Protein AF-A0A8D8PA66-F1 (afdb_monomer)

Sequence (279 aa):
FQPAARGHTLTSLGILGSIPAALLIVSLFGLLLYLLTRCCDRKPRPAHSITSLKVTLSIVTVLCCAAIGLGLYGNDDLHNGLLDVLQAGRKVDNVVSSVRNQTYILENTLTMKIQQQLTELEDIFDSKTNNQTALSQLQQALAVTKGNVTIAKNAANDIRRPLSGLVITDFLAKGDQWELIRWPGTVAILALLLVLCAVLLVGVARHSRCALILFSVCGLLAVTGSWLMSGIYLSTSVAVGDLCNDPADFLVHQAPNELPADILLYYTQCDVSRSNPFT

Structure (mmCIF, N/CA/C/O backbone):
data_AF-A0A8D8PA66-F1
#
_entry.id   AF-A0A8D8PA66-F1
#
loop_
_atom_site.group_PDB
_atom_site.id
_atom_site.type_symbol
_atom_site.label_atom_id
_atom_site.label_alt_id
_atom_site.label_comp_id
_atom_site.label_asym_id
_atom_site.label_entity_id
_atom_site.label_seq_id
_atom_site.pdbx_PDB_ins_code
_atom_site.Cartn_x
_atom_site.Cartn_y
_atom_site.Cartn_z
_atom_site.occupancy
_atom_site.B_iso_or_equiv
_atom_site.auth_seq_id
_atom_site.auth_comp_id
_atom_site.auth_asym_id
_atom_site.auth_atom_id
_atom_site.pdbx_PDB_model_num
ATOM 1 N N . PHE A 1 1 ? -9.309 21.801 15.841 1.00 36.09 1 PHE A N 1
ATOM 2 C CA . PHE A 1 1 ? -7.866 21.926 15.539 1.00 36.09 1 PHE A CA 1
ATOM 3 C C . PHE A 1 1 ? -7.490 20.638 14.812 1.00 36.09 1 PHE A C 1
ATOM 5 O O . PHE A 1 1 ? -7.722 19.599 15.390 1.00 36.09 1 PHE A O 1
ATOM 12 N N . GLN A 1 2 ? -7.171 20.577 13.513 1.00 38.38 2 GLN A N 1
ATOM 13 C CA . GLN A 1 2 ? -5.934 21.074 12.904 1.00 38.38 2 GLN A CA 1
ATOM 14 C C . GLN A 1 2 ? -6.032 21.059 11.351 1.00 38.38 2 GLN A C 1
ATOM 16 O O . GLN A 1 2 ? -5.726 20.052 10.721 1.00 38.38 2 GLN A O 1
ATOM 21 N N . PRO A 1 3 ? -6.414 22.166 10.688 1.00 41.03 3 PRO A N 1
ATOM 22 C CA . PRO A 1 3 ? -6.315 22.286 9.225 1.00 41.03 3 PRO A CA 1
ATOM 23 C C . PRO A 1 3 ? -4.861 22.359 8.708 1.00 41.03 3 PRO A C 1
ATOM 25 O O . PRO A 1 3 ? -4.631 22.246 7.508 1.00 41.03 3 PRO A O 1
ATOM 28 N N . ALA A 1 4 ? -3.869 22.509 9.597 1.00 39.06 4 ALA A N 1
ATOM 29 C CA . ALA A 1 4 ? -2.453 22.576 9.236 1.00 39.06 4 ALA A CA 1
ATOM 30 C C . ALA A 1 4 ? -1.861 21.213 8.818 1.00 39.06 4 ALA A C 1
ATOM 32 O O . ALA A 1 4 ? -1.070 21.165 7.881 1.00 39.06 4 ALA A O 1
ATOM 33 N N . ALA A 1 5 ? -2.276 20.098 9.437 1.00 44.78 5 ALA A N 1
ATOM 34 C CA . ALA A 1 5 ? -1.714 18.773 9.137 1.00 44.78 5 ALA A CA 1
ATOM 35 C C . ALA A 1 5 ? -2.087 18.282 7.725 1.00 44.78 5 ALA A C 1
ATOM 37 O O . ALA A 1 5 ? -1.217 17.804 7.000 1.00 44.78 5 ALA A O 1
ATOM 38 N N . ARG A 1 6 ? -3.339 18.515 7.288 1.00 48.09 6 ARG A N 1
ATOM 39 C CA . ARG A 1 6 ? -3.802 18.243 5.908 1.00 48.09 6 ARG A CA 1
ATOM 40 C C . ARG A 1 6 ? -3.034 19.021 4.848 1.00 48.09 6 ARG A C 1
ATOM 42 O O . ARG A 1 6 ? -2.822 18.515 3.750 1.00 48.09 6 ARG A O 1
ATOM 49 N N . GLY A 1 7 ? -2.631 20.250 5.169 1.00 50.12 7 GLY A N 1
ATOM 50 C CA . GLY A 1 7 ? -1.825 21.071 4.275 1.00 50.12 7 GLY A CA 1
ATOM 51 C C . GLY A 1 7 ? -0.469 20.426 4.002 1.00 50.12 7 GLY A C 1
ATOM 52 O O . GLY A 1 7 ? -0.072 20.311 2.849 1.00 50.12 7 GLY A O 1
ATOM 53 N N . HIS A 1 8 ? 0.221 19.941 5.035 1.00 53.78 8 HIS A N 1
ATOM 54 C CA . HIS A 1 8 ? 1.564 19.376 4.887 1.00 53.78 8 HIS A CA 1
ATOM 55 C C . HIS A 1 8 ? 1.590 18.022 4.160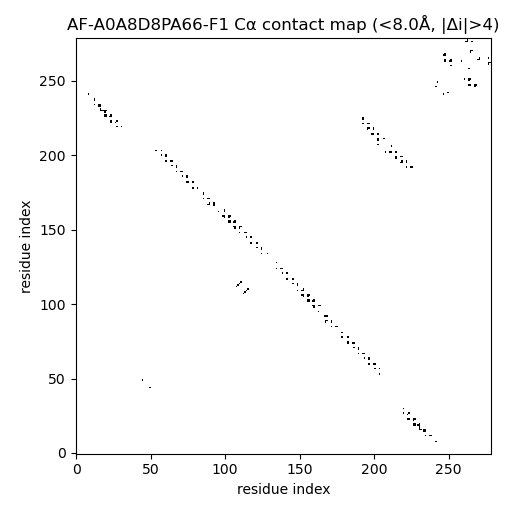 1.00 53.78 8 HIS A C 1
ATOM 57 O O . HIS A 1 8 ? 2.450 17.831 3.301 1.00 53.78 8 HIS A O 1
ATOM 63 N N . THR A 1 9 ? 0.639 17.121 4.428 1.00 55.84 9 THR A N 1
ATOM 64 C CA . THR A 1 9 ? 0.558 15.792 3.782 1.00 55.84 9 THR A CA 1
ATOM 65 C C . THR A 1 9 ? 0.232 15.895 2.296 1.00 55.84 9 THR A C 1
ATOM 67 O O . THR A 1 9 ? 0.977 15.378 1.468 1.00 55.84 9 THR A O 1
ATOM 70 N N . LEU A 1 10 ? -0.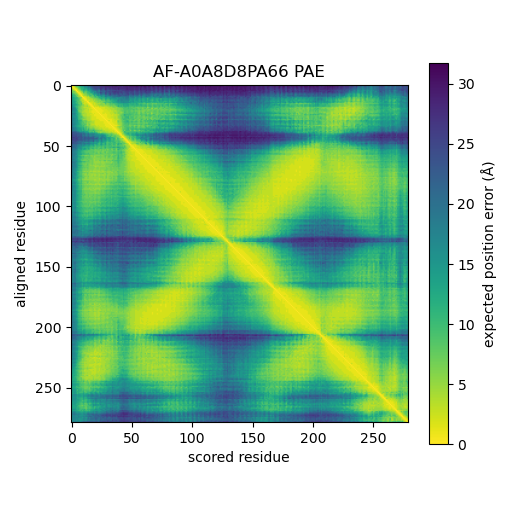816 16.640 1.922 1.00 61.44 10 LEU A N 1
ATOM 71 C CA . LEU A 1 10 ? -1.164 16.852 0.508 1.00 61.44 10 LEU A CA 1
ATOM 72 C C . LEU A 1 10 ? -0.047 17.567 -0.262 1.00 61.44 10 LEU A C 1
ATOM 74 O O . LEU A 1 10 ? 0.210 17.248 -1.423 1.00 61.44 10 LEU A O 1
ATOM 78 N N . THR A 1 11 ? 0.641 18.507 0.390 1.00 64.25 11 THR A N 1
ATOM 79 C CA . THR A 1 11 ? 1.762 19.226 -0.225 1.00 64.25 11 THR A CA 1
ATOM 80 C C . THR A 1 11 ? 2.972 18.307 -0.415 1.00 64.25 11 THR A C 1
ATOM 82 O O . THR A 1 11 ? 3.560 18.312 -1.493 1.00 64.25 11 THR A O 1
ATOM 85 N N . SER A 1 12 ? 3.309 17.461 0.567 1.00 69.44 12 SER A N 1
ATOM 86 C CA . SER A 1 12 ? 4.392 16.468 0.453 1.00 69.44 12 SER A CA 1
ATOM 87 C C . SER A 1 12 ? 4.101 15.424 -0.631 1.00 69.44 12 SER A C 1
ATOM 89 O O . SER A 1 12 ? 4.941 15.177 -1.500 1.00 69.44 12 SER A O 1
ATOM 91 N N . LEU A 1 13 ? 2.878 14.883 -0.653 1.00 73.00 13 LEU A N 1
ATOM 92 C CA . LEU A 1 13 ? 2.428 13.898 -1.638 1.00 73.00 13 LEU A CA 1
ATOM 93 C C . LEU A 1 13 ? 2.438 14.471 -3.063 1.00 73.00 13 LEU A C 1
ATOM 95 O O . LEU A 1 13 ? 2.889 13.808 -4.000 1.00 73.00 13 LEU A O 1
ATOM 99 N N . GLY A 1 14 ? 1.988 15.721 -3.220 1.00 73.06 14 GLY A N 1
ATOM 100 C CA . GLY A 1 14 ? 2.019 16.445 -4.489 1.00 73.06 14 GLY A CA 1
ATOM 101 C C . GLY A 1 14 ? 3.442 16.725 -4.973 1.00 73.06 14 GLY A C 1
ATOM 102 O O . GLY A 1 14 ? 3.744 16.498 -6.144 1.00 73.06 14 GLY A O 1
ATOM 103 N N . ILE A 1 15 ? 4.343 17.151 -4.080 1.00 77.75 15 ILE A N 1
ATOM 104 C CA . ILE A 1 15 ? 5.748 17.414 -4.426 1.00 77.75 15 ILE A CA 1
ATOM 105 C C . ILE A 1 15 ? 6.454 16.111 -4.814 1.00 77.75 15 ILE A C 1
ATOM 107 O O . ILE A 1 15 ? 7.013 16.032 -5.908 1.00 77.75 15 ILE A O 1
ATOM 111 N N . LEU A 1 16 ? 6.392 15.071 -3.980 1.00 79.19 16 LEU A N 1
ATOM 112 C CA . LEU A 1 16 ? 7.088 13.805 -4.233 1.00 79.19 16 LEU A CA 1
ATOM 113 C C . LEU A 1 16 ? 6.513 13.062 -5.445 1.00 79.19 16 LEU A C 1
ATOM 115 O O . LEU A 1 16 ? 7.280 12.565 -6.267 1.00 79.19 16 LEU A O 1
ATOM 119 N N . GLY A 1 17 ? 5.189 13.065 -5.623 1.00 75.81 17 GLY A N 1
ATOM 120 C CA . GLY A 1 17 ? 4.539 12.499 -6.810 1.00 75.81 17 GLY A CA 1
ATOM 121 C C . GLY A 1 17 ? 4.849 13.264 -8.104 1.00 75.81 17 GLY A C 1
ATOM 122 O O . GLY A 1 17 ? 4.902 12.666 -9.181 1.00 75.81 17 GLY A O 1
ATOM 123 N N . SER A 1 18 ? 5.117 14.573 -8.023 1.00 82.25 18 SER A N 1
ATOM 124 C CA . SER A 1 18 ? 5.456 15.385 -9.201 1.00 82.25 18 SER A CA 1
ATOM 125 C C . SER A 1 18 ? 6.867 15.133 -9.741 1.00 82.25 18 SER A C 1
ATOM 127 O O . SER A 1 18 ? 7.100 15.345 -10.930 1.00 82.25 18 SER A O 1
ATOM 129 N N . ILE A 1 19 ? 7.800 14.637 -8.917 1.00 86.31 19 ILE A N 1
ATOM 130 C CA . ILE A 1 19 ? 9.199 14.416 -9.320 1.00 86.31 19 ILE A CA 1
ATOM 131 C C . ILE A 1 19 ? 9.303 13.351 -10.432 1.00 86.31 19 ILE A C 1
ATOM 133 O O . ILE A 1 19 ? 9.860 13.665 -11.489 1.00 86.31 19 ILE A O 1
ATOM 137 N N . PRO A 1 20 ? 8.737 12.134 -10.288 1.00 85.12 20 PRO A N 1
ATOM 138 C CA . PRO A 1 20 ? 8.714 11.144 -11.367 1.00 85.12 20 PRO A CA 1
ATOM 139 C C . PRO A 1 20 ? 8.000 11.647 -12.624 1.00 85.12 20 PRO A C 1
ATOM 141 O O . PRO A 1 20 ? 8.454 11.379 -13.735 1.00 85.12 20 PRO A O 1
ATOM 144 N N . ALA A 1 21 ? 6.920 12.419 -12.468 1.00 83.44 21 ALA A N 1
ATOM 145 C CA . ALA A 1 21 ? 6.180 12.988 -13.593 1.00 83.44 21 ALA A CA 1
ATOM 146 C C . ALA A 1 21 ? 7.004 14.040 -14.359 1.00 83.44 21 ALA A C 1
ATOM 148 O O . ALA A 1 21 ? 7.047 14.020 -15.589 1.00 83.44 21 ALA A O 1
ATOM 149 N N . ALA A 1 22 ? 7.710 14.926 -13.654 1.00 86.38 22 ALA A N 1
ATOM 150 C CA . ALA A 1 22 ? 8.599 15.910 -14.265 1.00 86.38 22 ALA A CA 1
ATOM 151 C C . ALA A 1 22 ? 9.765 15.231 -14.998 1.00 86.38 22 ALA A C 1
ATOM 153 O O . ALA A 1 22 ? 10.084 15.594 -16.131 1.00 86.38 22 ALA A O 1
ATOM 154 N N . LEU A 1 23 ? 10.363 14.200 -14.393 1.00 84.25 23 LEU A N 1
ATOM 155 C CA . LEU A 1 23 ? 11.445 13.425 -15.007 1.00 84.25 23 LEU A CA 1
ATOM 156 C C . LEU A 1 23 ? 10.963 12.639 -16.235 1.00 84.25 23 LEU A C 1
ATOM 158 O O . LEU A 1 23 ? 11.666 12.600 -17.249 1.00 84.25 23 LEU A O 1
ATOM 162 N N . LEU A 1 24 ? 9.736 12.110 -16.200 1.00 85.81 24 LEU A N 1
ATOM 163 C CA . LEU A 1 24 ? 9.070 11.532 -17.367 1.00 85.81 24 LEU A CA 1
ATOM 164 C C . LEU A 1 24 ? 8.955 12.569 -18.490 1.00 85.81 24 LEU A C 1
ATOM 166 O O . LEU A 1 24 ? 9.410 12.301 -19.602 1.00 85.81 24 LEU A O 1
ATOM 170 N N . ILE A 1 25 ? 8.427 13.765 -18.212 1.00 85.88 25 ILE A N 1
ATOM 171 C CA . ILE A 1 25 ? 8.262 14.835 -19.214 1.00 85.88 25 ILE A CA 1
ATOM 172 C C . ILE A 1 25 ? 9.611 15.242 -19.818 1.00 85.88 25 ILE A C 1
ATOM 174 O O . ILE A 1 25 ? 9.733 15.336 -21.040 1.00 85.88 25 ILE A O 1
ATOM 178 N N . VAL A 1 26 ? 10.640 15.432 -18.988 1.00 84.56 26 VAL A N 1
ATOM 179 C CA . VAL A 1 26 ? 11.995 15.769 -19.453 1.00 84.56 26 VAL A CA 1
ATOM 180 C C . VAL A 1 26 ? 12.560 14.657 -20.341 1.00 84.56 26 VAL A C 1
ATOM 182 O O . VAL A 1 26 ? 13.120 14.944 -21.402 1.00 84.56 26 VAL A O 1
ATOM 185 N N . SER A 1 27 ? 12.372 13.389 -19.961 1.00 80.06 27 SER A N 1
ATOM 186 C CA . SER A 1 27 ? 12.834 12.244 -20.756 1.00 80.06 27 SER A CA 1
ATOM 187 C C . SER A 1 27 ? 12.120 12.142 -22.112 1.00 80.06 27 SER A C 1
ATOM 189 O O . SER A 1 27 ? 12.775 11.940 -23.138 1.00 80.06 27 SER A O 1
ATOM 191 N N . LEU A 1 28 ? 10.803 12.379 -22.143 1.00 82.25 28 LEU A N 1
ATOM 192 C CA . LEU A 1 28 ? 10.004 12.432 -23.368 1.00 82.25 28 LEU A CA 1
ATOM 193 C C . LEU A 1 28 ? 10.435 13.584 -24.278 1.00 82.25 28 LEU A C 1
ATOM 195 O O . LEU A 1 28 ? 10.602 13.391 -25.483 1.00 82.25 28 LEU A O 1
ATOM 199 N N . PHE A 1 29 ? 10.647 14.771 -23.709 1.00 81.81 29 PHE A N 1
ATOM 200 C CA . PHE A 1 29 ? 11.055 15.958 -24.455 1.00 81.81 29 PHE A CA 1
ATOM 201 C C . PHE A 1 29 ? 12.453 15.795 -25.067 1.00 81.81 29 PHE A C 1
ATOM 203 O O . PHE A 1 29 ? 12.652 16.076 -26.250 1.00 81.81 29 PHE A O 1
ATOM 210 N N . GLY A 1 30 ? 13.410 15.259 -24.304 1.00 77.19 30 GLY A N 1
ATOM 211 C CA . GLY A 1 30 ? 14.743 14.932 -24.816 1.00 77.19 30 GLY A CA 1
ATOM 212 C C . GLY A 1 30 ? 14.699 13.915 -25.961 1.00 77.19 30 GLY A C 1
ATOM 213 O O . GLY A 1 30 ? 15.394 14.080 -26.967 1.00 77.19 30 GLY A O 1
ATOM 214 N N . LEU A 1 31 ? 13.838 12.899 -25.856 1.00 71.44 31 LEU A N 1
ATOM 215 C CA . LEU A 1 31 ? 13.661 11.891 -26.902 1.00 71.44 31 LEU A CA 1
ATOM 216 C C . LEU A 1 31 ? 12.966 12.452 -28.152 1.00 71.44 31 LEU A C 1
ATOM 218 O O . LEU A 1 31 ? 13.354 12.115 -29.271 1.00 71.44 31 LEU A O 1
ATOM 222 N N . LEU A 1 32 ? 11.999 13.355 -27.988 1.00 77.19 32 LEU A N 1
ATOM 223 C CA . LEU A 1 32 ? 11.366 14.071 -29.096 1.00 77.19 32 LEU A CA 1
ATOM 224 C C . LEU A 1 32 ? 12.395 14.901 -29.876 1.00 77.19 32 LEU A C 1
ATOM 226 O O . LEU A 1 32 ? 12.484 14.780 -31.098 1.00 77.19 32 LEU A O 1
ATOM 230 N N . LEU A 1 33 ? 13.222 15.688 -29.180 1.00 78.12 33 LEU A N 1
ATOM 231 C CA . LEU A 1 33 ? 14.309 16.450 -29.806 1.00 78.12 33 LEU A CA 1
ATOM 232 C C . LEU A 1 33 ? 15.324 15.529 -30.497 1.00 78.12 33 LEU A C 1
ATOM 234 O O . LEU A 1 33 ? 15.798 15.828 -31.597 1.00 78.12 33 LEU A O 1
ATOM 238 N N . TYR A 1 34 ? 15.632 14.379 -29.896 1.00 72.31 34 TYR A N 1
ATOM 239 C CA . TYR A 1 34 ? 16.491 13.371 -30.512 1.00 72.31 34 TYR A CA 1
ATOM 240 C C . TYR A 1 34 ? 15.903 12.830 -31.825 1.00 72.31 34 TYR A C 1
ATOM 242 O O . TYR A 1 34 ? 16.607 12.767 -32.832 1.00 72.31 34 TYR A O 1
ATOM 250 N N . LEU A 1 35 ? 14.612 12.488 -31.855 1.00 69.38 35 LEU A N 1
ATOM 251 C CA . LEU A 1 35 ? 13.941 12.015 -33.068 1.00 69.38 35 LEU A CA 1
ATOM 252 C C . LEU A 1 35 ? 13.869 13.104 -34.144 1.00 69.38 35 LEU A C 1
ATOM 254 O O . LEU A 1 35 ? 14.211 12.837 -35.293 1.00 69.38 35 LEU A O 1
ATOM 258 N N . LEU A 1 36 ? 13.511 14.339 -33.778 1.00 73.69 36 LEU A N 1
ATOM 259 C CA . LEU A 1 36 ? 13.456 15.471 -34.710 1.00 73.69 36 LEU A CA 1
ATOM 260 C C . LEU A 1 36 ? 14.830 15.772 -35.316 1.00 73.69 36 LEU A C 1
ATOM 262 O O . LEU A 1 36 ? 14.956 15.909 -36.531 1.00 73.69 36 LEU A O 1
ATOM 266 N N . THR A 1 37 ? 15.884 15.804 -34.498 1.00 69.19 37 THR A N 1
ATOM 267 C CA . THR A 1 37 ? 17.246 16.019 -35.006 1.00 69.19 37 THR A CA 1
ATOM 268 C C . THR A 1 37 ? 17.715 14.869 -35.889 1.00 69.19 37 THR A C 1
ATOM 270 O O . THR A 1 37 ? 18.418 15.119 -36.856 1.00 69.19 37 THR A O 1
ATOM 273 N N . ARG A 1 38 ? 17.313 13.622 -35.631 1.00 66.94 38 ARG A N 1
ATOM 274 C CA . ARG A 1 38 ? 17.696 12.463 -36.455 1.00 66.94 38 ARG A CA 1
ATOM 275 C C . ARG A 1 38 ? 16.899 12.353 -37.759 1.00 66.94 38 ARG A C 1
ATOM 277 O O . ARG A 1 38 ? 17.441 11.876 -38.751 1.00 66.94 38 ARG A O 1
ATOM 284 N N . CYS A 1 39 ? 15.642 12.794 -37.762 1.00 65.25 39 CYS A N 1
ATOM 285 C CA . CYS A 1 39 ? 14.802 12.872 -38.958 1.00 65.25 39 CYS A CA 1
ATOM 286 C C . CYS A 1 39 ? 15.204 14.040 -39.874 1.00 65.25 39 CYS A C 1
ATOM 288 O O . CYS A 1 39 ? 15.146 13.901 -41.095 1.00 65.25 39 CYS A O 1
ATOM 290 N N . CYS A 1 40 ? 15.636 15.170 -39.303 1.00 65.00 40 CYS A N 1
ATOM 291 C CA . CYS A 1 40 ? 16.012 16.371 -40.059 1.00 65.00 40 CYS A CA 1
ATOM 292 C C . CYS A 1 40 ? 17.503 16.427 -40.446 1.00 65.00 40 CYS A C 1
ATOM 294 O O . CYS A 1 40 ? 17.863 17.119 -41.398 1.00 65.00 40 CYS A O 1
ATOM 296 N N . ASP A 1 41 ? 18.384 15.706 -39.746 1.00 62.34 41 ASP A N 1
ATOM 297 C CA . ASP A 1 41 ? 19.823 15.687 -40.027 1.00 62.34 41 ASP A CA 1
ATOM 298 C C . ASP A 1 41 ? 20.176 14.593 -41.042 1.00 62.34 41 ASP A C 1
ATOM 300 O O . ASP A 1 41 ? 20.385 13.423 -40.717 1.00 62.34 41 ASP A O 1
ATOM 304 N N . ARG A 1 42 ? 20.245 14.991 -42.315 1.00 56.66 42 ARG A N 1
ATOM 305 C CA . ARG A 1 42 ? 20.633 14.122 -43.438 1.00 56.66 42 ARG A CA 1
ATOM 306 C C . ARG A 1 42 ? 22.157 13.973 -43.569 1.00 56.66 42 ARG A C 1
ATOM 308 O O . ARG A 1 42 ? 22.620 13.292 -44.486 1.00 56.66 42 ARG A O 1
ATOM 315 N N . LYS A 1 43 ? 22.947 14.619 -42.695 1.00 60.25 43 LYS A N 1
ATOM 316 C CA . LYS A 1 43 ? 24.411 14.672 -42.794 1.00 60.25 43 LYS A CA 1
ATOM 317 C C . LYS A 1 43 ? 25.063 13.517 -42.013 1.00 60.25 43 LYS A C 1
ATOM 319 O O . LYS A 1 43 ? 24.687 13.256 -40.870 1.00 60.25 43 LYS A O 1
ATOM 324 N N . PRO A 1 44 ? 26.045 12.798 -42.592 1.00 58.78 44 PRO A N 1
ATOM 325 C CA . PRO A 1 44 ? 26.748 11.736 -41.877 1.00 58.78 44 PRO A CA 1
ATOM 326 C C . PRO A 1 44 ? 27.488 12.314 -40.663 1.00 58.78 44 PRO A C 1
ATOM 328 O O . PRO A 1 44 ? 28.320 13.212 -40.797 1.00 58.78 44 PRO A O 1
ATOM 331 N N . ARG A 1 45 ? 27.162 11.805 -39.470 1.00 62.91 45 ARG A N 1
ATOM 332 C CA . ARG A 1 45 ? 27.755 12.252 -38.203 1.00 62.91 45 ARG A CA 1
ATOM 333 C C . ARG A 1 45 ? 29.156 11.671 -37.993 1.00 62.91 45 ARG A C 1
ATOM 335 O O . ARG A 1 45 ? 29.409 10.537 -38.406 1.00 62.91 45 ARG A O 1
ATOM 342 N N . PRO A 1 46 ? 30.050 12.400 -37.300 1.00 64.81 46 PRO A N 1
ATOM 343 C CA . PRO A 1 46 ? 31.372 11.893 -36.953 1.00 64.81 46 PRO A CA 1
ATOM 344 C C . PRO A 1 46 ? 31.260 10.660 -36.045 1.00 64.81 46 PRO A C 1
ATOM 346 O O . PRO A 1 46 ? 30.456 10.631 -35.108 1.00 64.81 46 PRO A O 1
ATOM 349 N N . ALA A 1 47 ? 32.099 9.651 -36.299 1.00 62.81 47 ALA A N 1
ATOM 350 C CA . ALA A 1 47 ? 32.061 8.354 -35.617 1.00 62.81 47 ALA A CA 1
ATOM 351 C C . ALA A 1 47 ? 32.114 8.462 -34.077 1.00 62.81 47 ALA A C 1
ATOM 353 O O . ALA A 1 47 ? 31.444 7.702 -33.383 1.00 62.81 47 ALA A O 1
ATOM 354 N N . HIS A 1 48 ? 32.827 9.460 -33.541 1.00 66.56 48 HIS A N 1
ATOM 355 C CA . HIS A 1 48 ? 32.969 9.702 -32.100 1.00 66.56 48 HIS A CA 1
ATOM 356 C C . HIS A 1 48 ? 31.636 10.016 -31.384 1.00 66.56 48 HIS A C 1
ATOM 358 O O . HIS A 1 48 ? 31.381 9.507 -30.293 1.00 66.56 48 HIS A O 1
ATOM 364 N N . SER A 1 49 ? 30.741 10.795 -32.009 1.00 67.94 49 SER A N 1
ATOM 365 C CA . SER A 1 49 ? 29.432 11.149 -31.426 1.00 67.94 49 SER A CA 1
ATOM 366 C C . SER A 1 49 ? 28.494 9.936 -31.340 1.00 67.94 49 SER A C 1
ATOM 368 O O . SER A 1 49 ? 27.743 9.786 -30.377 1.00 67.94 49 SER A O 1
ATOM 370 N N . ILE A 1 50 ? 28.588 9.023 -32.312 1.00 69.56 50 ILE A N 1
ATOM 371 C CA . ILE A 1 50 ? 27.813 7.776 -32.343 1.00 69.56 50 ILE A CA 1
ATOM 372 C C . ILE A 1 50 ? 28.292 6.818 -31.244 1.00 69.56 50 ILE A C 1
ATOM 374 O O . ILE A 1 50 ? 27.471 6.164 -30.602 1.00 69.56 50 ILE A O 1
ATOM 378 N N . THR A 1 51 ? 29.605 6.744 -31.008 1.00 75.75 51 THR A N 1
ATOM 379 C CA . THR A 1 51 ? 30.188 5.910 -29.947 1.00 75.75 51 THR A CA 1
ATOM 380 C C . THR A 1 51 ? 29.806 6.413 -28.557 1.00 75.75 51 THR A C 1
ATOM 382 O O . THR A 1 51 ? 29.341 5.618 -27.746 1.00 75.75 51 THR A O 1
ATOM 385 N N . SER A 1 52 ? 29.907 7.723 -28.299 1.00 75.12 52 SER A N 1
ATOM 386 C CA . SER A 1 52 ? 29.503 8.316 -27.014 1.00 75.12 52 SER A CA 1
ATOM 387 C C . SER A 1 52 ? 28.028 8.042 -26.693 1.00 75.12 52 SER A C 1
ATOM 389 O O . SER A 1 52 ? 27.717 7.551 -25.611 1.00 75.12 52 SER A O 1
ATOM 391 N N . LEU A 1 53 ? 27.131 8.228 -27.666 1.00 72.56 53 LEU A N 1
ATOM 392 C CA . LEU A 1 53 ? 25.705 7.950 -27.491 1.00 72.56 53 LEU A CA 1
ATOM 393 C C . LEU A 1 53 ? 25.415 6.474 -27.163 1.00 72.56 53 LEU A C 1
ATOM 395 O O . LEU A 1 53 ? 24.565 6.184 -26.323 1.00 72.56 53 LEU A O 1
ATOM 399 N N . LYS A 1 54 ? 26.114 5.534 -27.814 1.00 74.62 54 LYS A N 1
ATOM 400 C CA . LYS A 1 54 ? 25.974 4.093 -27.533 1.00 74.62 54 LYS A CA 1
ATOM 401 C C . LYS A 1 54 ? 26.412 3.749 -26.114 1.00 74.62 54 LYS A C 1
ATOM 403 O O . LYS A 1 54 ? 25.725 2.980 -25.448 1.00 74.62 54 LYS A O 1
ATOM 408 N N . VAL A 1 55 ? 27.526 4.326 -25.659 1.00 82.12 55 VAL A N 1
ATOM 409 C CA . VAL A 1 55 ? 28.030 4.123 -24.295 1.00 82.12 55 VAL A CA 1
ATOM 410 C C . VAL A 1 55 ? 27.008 4.637 -23.284 1.00 82.12 55 VAL A C 1
ATOM 412 O O . VAL A 1 55 ? 26.595 3.877 -22.411 1.00 82.12 55 VAL A O 1
ATOM 415 N N . THR A 1 56 ? 26.504 5.862 -23.450 1.00 78.81 56 THR A N 1
ATOM 416 C CA . THR A 1 56 ? 25.472 6.413 -22.557 1.00 78.81 56 THR A CA 1
ATOM 417 C C . THR A 1 56 ? 24.203 5.557 -22.548 1.00 78.81 56 THR A C 1
ATOM 419 O O . THR A 1 56 ? 23.700 5.233 -21.476 1.00 78.81 56 THR A O 1
ATOM 422 N N . LEU A 1 57 ? 23.719 5.115 -23.716 1.00 76.31 57 LEU A N 1
ATOM 423 C CA . LEU A 1 57 ? 22.534 4.256 -23.809 1.00 76.31 57 LEU A CA 1
ATOM 424 C C . LEU A 1 57 ? 22.749 2.901 -23.119 1.00 76.31 57 LEU A C 1
ATOM 426 O O . LEU A 1 57 ? 21.852 2.414 -22.433 1.00 76.31 57 LEU A O 1
ATOM 430 N N . SER A 1 58 ? 23.940 2.309 -23.258 1.00 82.00 58 SER A N 1
ATOM 431 C CA . SER A 1 58 ? 24.278 1.049 -22.586 1.00 82.00 58 SER A CA 1
ATOM 432 C C . SER A 1 58 ? 24.286 1.191 -21.061 1.00 82.00 58 SER A C 1
ATOM 434 O O . SER A 1 58 ? 23.672 0.373 -20.380 1.00 82.00 58 SER A O 1
ATOM 436 N N . ILE A 1 59 ? 24.874 2.270 -20.528 1.00 85.00 59 ILE A N 1
ATOM 437 C CA . ILE A 1 59 ? 24.917 2.549 -19.085 1.00 85.00 59 ILE A CA 1
ATOM 438 C C . ILE A 1 59 ? 23.500 2.745 -18.538 1.00 85.00 59 ILE A C 1
ATOM 440 O O . ILE A 1 59 ? 23.128 2.111 -17.553 1.00 85.00 59 ILE A O 1
ATOM 444 N N . VAL A 1 60 ? 22.686 3.572 -19.202 1.00 80.75 60 VAL A N 1
ATOM 445 C CA . VAL A 1 60 ? 21.292 3.821 -18.796 1.00 80.75 60 VAL A CA 1
ATOM 446 C C . VAL A 1 60 ? 20.474 2.530 -18.816 1.00 80.75 60 VAL A C 1
ATOM 448 O O . VAL A 1 60 ? 19.691 2.288 -17.901 1.00 80.75 60 VAL A O 1
ATOM 451 N N . THR A 1 61 ? 20.682 1.668 -19.815 1.00 81.44 61 THR A N 1
ATOM 452 C CA . THR A 1 61 ? 19.965 0.388 -19.904 1.00 81.44 61 THR A CA 1
ATOM 453 C C . THR A 1 61 ? 20.348 -0.551 -18.758 1.00 81.44 61 THR A C 1
ATOM 455 O O . THR A 1 61 ? 19.466 -1.160 -18.163 1.00 81.44 61 THR A O 1
ATOM 458 N N . VAL A 1 62 ? 21.633 -0.631 -18.388 1.00 87.06 62 VAL A N 1
ATOM 459 C CA . VAL A 1 62 ? 22.086 -1.436 -17.236 1.00 87.06 62 VAL A CA 1
ATOM 460 C C . VAL A 1 62 ? 21.507 -0.908 -15.921 1.00 87.06 62 VAL A C 1
ATOM 462 O O . VAL A 1 62 ? 21.018 -1.696 -15.114 1.00 87.06 62 VAL A O 1
ATOM 465 N N . LEU A 1 63 ? 21.504 0.413 -15.718 1.00 85.81 63 LEU A N 1
ATOM 466 C CA . LEU A 1 63 ? 20.882 1.029 -14.540 1.00 85.81 63 LEU A CA 1
ATOM 467 C C . LEU A 1 63 ? 19.373 0.757 -14.485 1.00 85.81 63 LEU A C 1
ATOM 469 O O . LEU A 1 63 ? 18.838 0.477 -13.415 1.00 85.81 63 LEU A O 1
ATOM 473 N N . CYS A 1 64 ? 18.694 0.777 -15.634 1.00 84.06 64 CYS A N 1
ATOM 474 C CA . CYS A 1 64 ? 17.281 0.425 -15.733 1.00 84.06 64 CYS A CA 1
ATOM 475 C C . CYS A 1 64 ? 17.040 -1.048 -15.368 1.00 84.06 64 CYS A C 1
ATOM 477 O O . CYS A 1 64 ? 16.159 -1.330 -14.560 1.00 84.06 64 CYS A O 1
ATOM 479 N N . CYS A 1 65 ? 17.869 -1.979 -15.859 1.00 88.75 65 CYS A N 1
ATOM 480 C CA . CYS A 1 65 ? 17.805 -3.388 -15.455 1.00 88.75 65 CYS A CA 1
ATOM 481 C C . CYS A 1 65 ? 17.986 -3.562 -13.940 1.00 88.75 65 CYS A C 1
ATOM 483 O O . CYS A 1 65 ? 17.239 -4.318 -13.321 1.00 88.75 65 CYS A O 1
ATOM 485 N N . ALA A 1 66 ? 18.949 -2.856 -13.339 1.00 90.38 66 ALA A N 1
ATOM 486 C CA . ALA A 1 66 ? 19.170 -2.894 -11.895 1.00 90.38 66 ALA A CA 1
ATOM 487 C C . ALA A 1 66 ? 17.950 -2.364 -11.121 1.00 90.38 66 ALA A C 1
ATOM 489 O O . ALA A 1 66 ? 17.505 -3.000 -10.168 1.00 90.38 66 ALA A O 1
ATOM 490 N N . ALA A 1 67 ? 17.361 -1.250 -11.568 1.00 86.94 67 ALA A N 1
ATOM 491 C CA . ALA A 1 67 ? 16.154 -0.685 -10.969 1.00 86.94 67 ALA A CA 1
ATOM 492 C C . ALA A 1 67 ? 14.941 -1.625 -11.087 1.00 86.94 67 ALA A C 1
ATOM 494 O O . ALA A 1 67 ? 14.201 -1.789 -10.121 1.00 86.94 67 ALA A O 1
ATOM 495 N N . ILE A 1 68 ? 14.755 -2.285 -12.235 1.00 89.88 68 ILE A N 1
ATOM 496 C CA . ILE A 1 68 ? 13.694 -3.288 -12.425 1.00 89.88 68 ILE A CA 1
ATOM 497 C C . ILE A 1 68 ? 13.916 -4.492 -11.500 1.00 89.88 68 ILE A C 1
ATOM 499 O O . ILE A 1 68 ? 12.962 -4.969 -10.891 1.00 89.88 68 ILE A O 1
ATOM 503 N N . GLY A 1 69 ? 15.163 -4.952 -11.349 1.00 92.00 69 GLY A N 1
ATOM 504 C CA . GLY A 1 69 ? 15.516 -6.028 -10.418 1.00 92.00 69 GLY A CA 1
ATOM 505 C C . GLY A 1 69 ? 15.197 -5.679 -8.962 1.00 92.00 69 GLY A C 1
ATOM 506 O O . GLY A 1 69 ? 14.573 -6.476 -8.264 1.00 92.00 69 GLY A O 1
ATOM 507 N N . LEU A 1 70 ? 15.539 -4.462 -8.528 1.00 90.94 70 LEU A N 1
ATOM 508 C CA . LEU A 1 70 ? 15.145 -3.942 -7.213 1.00 90.94 70 LEU A CA 1
ATOM 509 C C . LEU A 1 70 ? 13.621 -3.825 -7.075 1.00 90.94 70 LEU A C 1
ATOM 511 O O . LEU A 1 70 ? 13.086 -4.115 -6.010 1.00 90.94 70 LEU A O 1
ATOM 515 N N . GLY A 1 71 ? 12.918 -3.448 -8.145 1.00 90.69 71 GLY A N 1
ATOM 516 C CA . GLY A 1 71 ? 11.456 -3.405 -8.174 1.00 90.69 71 GLY A CA 1
ATOM 517 C C . GLY A 1 71 ? 10.813 -4.783 -8.006 1.00 90.69 71 GLY A C 1
ATOM 518 O O . GLY A 1 71 ? 9.843 -4.910 -7.265 1.00 90.69 71 GLY A O 1
ATOM 519 N N . LEU A 1 72 ? 11.363 -5.821 -8.645 1.00 93.25 72 LEU A N 1
ATOM 520 C CA . LEU A 1 72 ? 10.897 -7.204 -8.485 1.00 93.25 72 LEU A CA 1
ATOM 521 C C . LEU A 1 72 ? 11.117 -7.698 -7.055 1.00 93.25 72 LEU A C 1
ATOM 523 O O . LEU A 1 72 ? 10.197 -8.247 -6.458 1.00 93.25 72 LEU A O 1
ATOM 527 N N . TYR A 1 73 ? 12.307 -7.446 -6.504 1.00 94.06 73 TYR A N 1
ATOM 528 C CA . TYR A 1 73 ? 12.625 -7.774 -5.116 1.00 94.06 73 TYR A CA 1
ATOM 529 C C . TYR A 1 73 ? 11.681 -7.064 -4.138 1.00 94.06 73 TYR A C 1
ATOM 531 O O . TYR A 1 73 ? 11.045 -7.710 -3.313 1.00 94.06 73 TYR A O 1
ATOM 539 N N . GLY A 1 74 ? 11.531 -5.742 -4.266 1.00 91.62 74 GLY A N 1
ATOM 540 C CA . GLY A 1 74 ? 10.658 -4.962 -3.388 1.00 91.62 74 GLY A CA 1
ATOM 541 C C . GLY A 1 74 ? 9.183 -5.345 -3.516 1.00 91.62 74 GLY A C 1
ATOM 542 O O . GLY A 1 74 ? 8.443 -5.276 -2.541 1.00 91.62 74 GLY A O 1
ATOM 543 N N . ASN A 1 75 ? 8.742 -5.784 -4.697 1.00 92.75 75 ASN A N 1
ATOM 544 C CA . ASN A 1 75 ? 7.384 -6.284 -4.884 1.00 92.75 75 ASN A CA 1
ATOM 545 C C . ASN A 1 75 ? 7.133 -7.614 -4.159 1.00 92.75 75 ASN A C 1
ATOM 547 O O . ASN A 1 75 ? 6.027 -7.816 -3.659 1.00 92.75 75 ASN A O 1
ATOM 551 N N . ASP A 1 76 ? 8.130 -8.500 -4.129 1.00 95.00 76 ASP A N 1
ATOM 552 C CA . ASP A 1 76 ? 8.068 -9.768 -3.399 1.00 95.00 76 ASP A CA 1
ATOM 553 C C . ASP A 1 76 ? 8.108 -9.544 -1.881 1.00 95.00 76 ASP A C 1
ATOM 555 O O . ASP A 1 76 ? 7.287 -10.086 -1.147 1.00 95.00 76 ASP A O 1
ATOM 559 N N . ASP A 1 77 ? 8.983 -8.650 -1.418 1.00 94.31 77 ASP A N 1
ATOM 560 C CA . ASP A 1 77 ? 9.057 -8.257 -0.008 1.00 94.31 77 ASP A CA 1
ATOM 561 C C . ASP A 1 77 ? 7.732 -7.639 0.479 1.00 94.31 77 ASP A C 1
ATOM 563 O O . ASP A 1 77 ? 7.176 -8.060 1.495 1.00 94.31 77 ASP A O 1
ATOM 567 N N . LEU A 1 78 ? 7.146 -6.728 -0.312 1.00 91.62 78 LEU A N 1
ATOM 568 C CA . LEU A 1 78 ? 5.829 -6.149 -0.031 1.00 91.62 78 LEU A CA 1
ATOM 569 C C . LEU A 1 78 ? 4.723 -7.212 0.011 1.00 91.62 78 LEU A C 1
ATOM 571 O O . LEU A 1 78 ? 3.813 -7.110 0.831 1.00 91.62 78 LEU A O 1
ATOM 575 N N . HIS A 1 79 ? 4.784 -8.216 -0.863 1.00 94.88 79 HIS A N 1
ATOM 576 C CA . HIS A 1 79 ? 3.810 -9.305 -0.884 1.00 94.88 79 HIS A CA 1
ATOM 577 C C . HIS A 1 79 ? 3.853 -10.122 0.401 1.00 94.88 79 HIS A C 1
ATOM 579 O O . HIS A 1 79 ? 2.825 -10.291 1.057 1.00 94.88 79 HIS A O 1
ATOM 585 N N . ASN A 1 80 ? 5.048 -10.559 0.797 1.00 95.81 80 ASN A N 1
ATOM 586 C CA . ASN A 1 80 ? 5.242 -11.318 2.028 1.00 95.81 80 ASN A CA 1
ATOM 587 C C . ASN A 1 80 ? 4.799 -10.502 3.253 1.00 95.81 80 ASN A C 1
ATOM 589 O O . ASN A 1 80 ? 4.024 -10.993 4.073 1.00 95.81 80 ASN A O 1
ATOM 593 N N . GLY A 1 81 ? 5.187 -9.223 3.318 1.00 93.19 81 GLY A N 1
ATOM 594 C CA . GLY A 1 81 ? 4.755 -8.324 4.387 1.00 93.19 81 GLY A CA 1
ATOM 595 C C . GLY A 1 81 ? 3.235 -8.131 4.437 1.00 93.19 81 GLY A C 1
ATOM 596 O O . GLY A 1 81 ? 2.642 -8.134 5.517 1.00 93.19 81 GLY A O 1
ATOM 597 N N . LEU A 1 82 ? 2.567 -8.009 3.284 1.00 92.25 82 LEU A N 1
ATOM 598 C CA . LEU A 1 82 ? 1.112 -7.867 3.252 1.00 92.25 82 LEU A CA 1
ATOM 599 C C . LEU A 1 82 ? 0.401 -9.162 3.664 1.00 92.25 82 LEU A C 1
ATOM 601 O O . LEU A 1 82 ? -0.582 -9.101 4.404 1.00 92.25 82 LEU A O 1
ATOM 605 N N . LEU A 1 83 ? 0.901 -10.329 3.248 1.00 94.38 83 LEU A N 1
ATOM 606 C CA . LEU A 1 83 ? 0.366 -11.620 3.689 1.00 94.38 83 LEU A CA 1
ATOM 607 C C . LEU A 1 83 ? 0.467 -11.788 5.210 1.00 94.38 83 LEU A C 1
ATOM 609 O O . LEU A 1 83 ? -0.504 -12.229 5.836 1.00 94.38 83 LEU A O 1
ATOM 613 N N . ASP A 1 84 ? 1.583 -11.369 5.809 1.00 95.12 84 ASP A N 1
ATOM 614 C CA . ASP A 1 84 ? 1.769 -11.375 7.262 1.00 95.12 84 ASP A CA 1
ATOM 615 C C . ASP A 1 84 ? 0.755 -10.463 7.967 1.00 95.12 84 ASP A C 1
ATOM 617 O O . ASP A 1 84 ? 0.134 -10.869 8.956 1.00 95.12 84 ASP A O 1
ATOM 621 N N . VAL A 1 85 ? 0.515 -9.258 7.434 1.00 91.50 85 VAL A N 1
ATOM 622 C CA . VAL A 1 85 ? -0.498 -8.324 7.961 1.00 91.50 85 VAL A CA 1
ATOM 623 C C . VAL A 1 85 ? -1.904 -8.915 7.857 1.00 91.50 85 VAL A C 1
ATOM 625 O O . VAL A 1 85 ? -2.665 -8.873 8.828 1.00 91.50 85 VAL A O 1
ATOM 628 N N . LEU A 1 86 ? -2.259 -9.514 6.719 1.00 93.25 86 LEU A N 1
ATOM 629 C CA . LEU A 1 86 ? -3.566 -10.150 6.525 1.00 93.25 86 LEU A CA 1
ATOM 630 C C . LEU A 1 86 ? -3.742 -11.351 7.467 1.00 93.25 86 LEU A C 1
ATOM 632 O O . LEU A 1 86 ? -4.814 -11.551 8.049 1.00 93.25 86 LEU A O 1
ATOM 636 N N . GLN A 1 87 ? -2.686 -12.133 7.696 1.00 94.19 87 GLN A N 1
ATOM 637 C CA . GLN A 1 87 ? -2.706 -13.227 8.664 1.00 94.19 87 GLN A CA 1
ATOM 638 C C . GLN A 1 87 ? -2.824 -12.724 10.110 1.00 94.19 87 GLN A C 1
ATOM 640 O O . GLN A 1 87 ? -3.593 -13.291 10.895 1.00 94.19 87 GLN A O 1
ATOM 645 N N . ALA A 1 88 ? -2.099 -11.669 10.478 1.00 93.62 88 ALA A N 1
ATOM 646 C CA . ALA A 1 88 ? -2.216 -11.037 11.787 1.00 93.62 88 ALA A CA 1
ATOM 647 C C . ALA A 1 88 ? -3.632 -10.483 12.006 1.00 93.62 88 ALA A C 1
ATOM 649 O O . ALA A 1 88 ? -4.233 -10.732 13.052 1.00 93.62 88 ALA A O 1
ATOM 650 N N . GLY A 1 89 ? -4.214 -9.840 10.993 1.00 91.56 89 GLY A N 1
ATOM 651 C CA . GLY A 1 89 ? -5.591 -9.356 11.030 1.00 91.56 89 GLY A CA 1
ATOM 652 C C . GLY A 1 89 ? -6.615 -10.476 11.247 1.00 91.56 89 GLY A C 1
ATOM 653 O O . GLY A 1 89 ? -7.512 -10.326 12.073 1.00 91.56 89 GLY A O 1
ATOM 654 N N . ARG A 1 90 ? -6.437 -11.647 10.616 1.00 92.56 90 ARG A N 1
ATOM 655 C CA . ARG A 1 90 ? -7.267 -12.842 10.888 1.00 92.56 90 ARG A CA 1
ATOM 656 C C . ARG A 1 90 ? -7.151 -13.326 12.337 1.00 92.56 90 ARG A C 1
ATOM 658 O O . ARG A 1 90 ? -8.143 -13.741 12.933 1.00 92.56 90 ARG A O 1
ATOM 665 N N . LYS A 1 91 ? -5.952 -13.276 12.930 1.00 93.06 91 LYS A N 1
ATOM 666 C CA . LYS A 1 91 ? -5.767 -13.614 14.354 1.00 93.06 91 LYS A CA 1
ATOM 667 C C . LYS A 1 91 ? -6.517 -12.630 15.253 1.00 93.06 91 LYS A C 1
ATOM 669 O O . LYS A 1 91 ? -7.176 -13.071 16.190 1.00 93.06 91 LYS A O 1
ATOM 674 N N . VAL A 1 92 ? -6.456 -11.333 14.950 1.00 89.94 92 VAL A N 1
ATOM 675 C CA . VAL A 1 92 ? -7.206 -10.300 15.682 1.00 89.94 92 VAL A CA 1
ATOM 676 C C . VAL A 1 92 ? -8.711 -10.538 15.570 1.00 89.94 92 VAL A C 1
ATOM 678 O O . VAL A 1 92 ? -9.390 -10.531 16.591 1.00 89.94 92 VAL A O 1
ATOM 681 N N . ASP A 1 93 ? -9.224 -10.824 14.373 1.00 90.25 93 ASP A N 1
ATOM 682 C CA . ASP A 1 93 ? -10.645 -11.128 14.157 1.00 90.25 93 ASP A CA 1
ATOM 683 C C . ASP A 1 93 ? -11.117 -12.328 14.999 1.00 90.25 93 ASP A C 1
ATOM 685 O O . ASP A 1 93 ? -12.118 -12.241 15.713 1.00 90.25 93 ASP A O 1
ATOM 689 N N . ASN A 1 94 ? -10.330 -13.409 15.031 1.00 91.00 94 ASN A N 1
ATOM 690 C CA . ASN A 1 94 ? -10.611 -14.573 15.875 1.00 91.00 94 ASN A CA 1
ATOM 691 C C . ASN A 1 94 ? -10.636 -14.226 17.370 1.00 91.00 94 ASN A C 1
ATOM 693 O O . ASN A 1 94 ? -11.521 -14.685 18.096 1.00 91.00 94 ASN A O 1
ATOM 697 N N . VAL A 1 95 ? -9.688 -13.409 17.841 1.00 91.19 95 VAL A N 1
ATOM 698 C CA . VAL A 1 95 ? -9.651 -12.956 19.241 1.00 91.19 95 VAL A CA 1
ATOM 699 C C . VAL A 1 95 ? -10.872 -12.094 19.555 1.00 91.19 95 VAL A C 1
ATOM 701 O O . VAL A 1 95 ? -11.552 -12.352 20.546 1.00 91.19 95 VAL A O 1
ATOM 704 N N . VAL A 1 96 ? -11.203 -11.127 18.698 1.00 88.94 96 VAL A N 1
ATOM 705 C CA . VAL A 1 96 ? -12.382 -10.258 18.849 1.00 88.94 96 VAL A CA 1
ATOM 706 C C . VAL A 1 96 ? -13.667 -11.086 18.896 1.00 88.94 96 VAL A C 1
ATOM 708 O O . VAL A 1 96 ? -14.504 -10.880 19.777 1.00 88.94 96 VAL A O 1
ATOM 711 N N . SER A 1 97 ? -13.811 -12.061 17.998 1.00 89.56 97 SER A N 1
ATOM 712 C CA . SER A 1 97 ? -14.957 -12.975 17.965 1.00 89.56 97 SER A CA 1
ATOM 713 C C . SER A 1 97 ? -15.041 -13.841 19.228 1.00 89.56 97 SER A C 1
ATOM 715 O O . SER A 1 97 ? -16.108 -13.960 19.838 1.00 89.56 97 SER A O 1
ATOM 717 N N . SER A 1 98 ? -13.907 -14.382 19.687 1.00 92.06 98 SER A N 1
ATOM 718 C CA . SER A 1 98 ? -13.83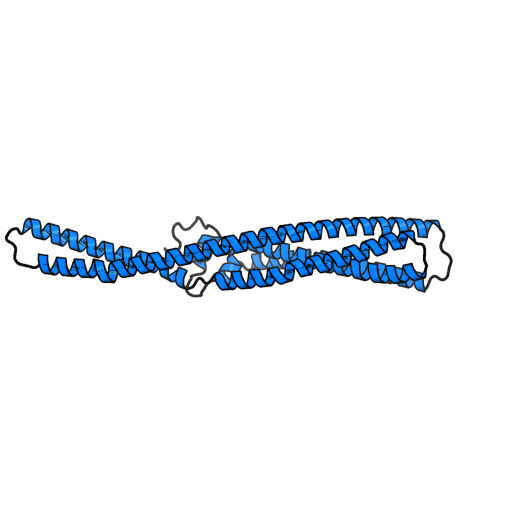1 -15.169 20.922 1.00 92.06 98 SER A CA 1
ATOM 719 C C . SER A 1 98 ? -14.221 -14.345 22.147 1.00 92.06 98 SER A C 1
ATOM 721 O O . SER A 1 98 ? -15.041 -14.800 22.944 1.00 92.06 98 SER A O 1
ATOM 723 N N . VAL A 1 99 ? -13.684 -13.128 22.290 1.00 89.19 99 VAL A N 1
ATOM 724 C CA . VAL A 1 99 ? -14.038 -12.216 23.389 1.00 89.19 99 VAL A CA 1
ATOM 725 C C . VAL A 1 99 ? -15.531 -11.911 23.338 1.00 89.19 99 VAL A C 1
ATOM 727 O O . VAL A 1 99 ? -16.221 -12.114 24.331 1.00 89.19 99 VAL A O 1
ATOM 730 N N . ARG A 1 100 ? -16.072 -11.547 22.167 1.00 89.19 100 ARG A N 1
ATOM 731 C CA . ARG A 1 100 ? -17.510 -11.287 21.988 1.00 89.19 100 ARG A CA 1
ATOM 732 C C . ARG A 1 100 ? -18.372 -12.461 22.471 1.00 89.19 100 ARG A C 1
ATOM 734 O O . ARG A 1 100 ? -19.366 -12.237 23.163 1.00 89.19 100 ARG A O 1
ATOM 741 N N . ASN A 1 101 ? -17.994 -13.695 22.131 1.00 92.19 101 ASN A N 1
ATOM 742 C CA . ASN A 1 101 ? -18.730 -14.895 22.527 1.00 92.19 101 ASN A CA 1
ATOM 743 C C . ASN A 1 101 ? -18.601 -15.197 24.029 1.00 92.19 101 ASN A C 1
ATOM 745 O O . ASN A 1 101 ? -19.599 -15.459 24.697 1.00 92.19 101 ASN A O 1
ATOM 749 N N . GLN A 1 102 ? -17.392 -15.112 24.589 1.00 93.38 102 GLN A N 1
ATOM 750 C CA . GLN A 1 102 ? -17.167 -15.319 26.024 1.00 93.38 102 GLN A CA 1
ATOM 751 C C . GLN A 1 102 ? -17.943 -14.304 26.865 1.00 93.38 102 GLN A C 1
ATOM 753 O O . GLN A 1 102 ? -18.603 -14.673 27.835 1.00 93.38 102 GLN A O 1
ATOM 758 N N . THR A 1 103 ? -17.920 -13.037 26.461 1.00 90.25 103 THR A N 1
ATOM 759 C CA . THR A 1 103 ? -18.648 -11.965 27.133 1.00 90.25 103 THR A CA 1
ATOM 760 C C . THR A 1 103 ? -20.163 -12.154 27.034 1.00 90.25 103 THR A C 1
ATOM 762 O O . THR A 1 103 ? -20.865 -11.945 28.020 1.00 90.25 103 THR A O 1
ATOM 765 N N . TYR A 1 104 ? -20.671 -12.629 25.891 1.00 90.75 104 TYR A N 1
ATOM 766 C CA . TYR A 1 104 ? -22.079 -13.009 25.739 1.00 90.75 104 TYR A CA 1
ATOM 767 C C . TYR A 1 104 ? -22.478 -14.165 26.673 1.00 90.75 104 TYR A C 1
ATOM 769 O O . TYR A 1 104 ? -23.497 -14.088 27.359 1.00 90.75 104 TYR A O 1
ATOM 777 N N . ILE A 1 105 ? -21.658 -15.220 26.755 1.00 93.31 105 ILE A N 1
ATOM 778 C CA . ILE A 1 105 ? -21.897 -16.357 27.659 1.00 93.31 105 ILE A CA 1
ATOM 779 C C . ILE A 1 105 ? -21.882 -15.899 29.123 1.00 93.31 105 ILE A C 1
ATOM 781 O O . ILE A 1 105 ? -22.733 -16.331 29.907 1.00 93.31 105 ILE A O 1
ATOM 785 N N . LEU A 1 106 ? -20.948 -15.018 29.492 1.00 91.88 106 LEU A N 1
ATOM 786 C CA . LEU A 1 106 ? -20.856 -14.442 30.832 1.00 91.88 106 LEU A CA 1
ATOM 787 C C . LEU A 1 106 ? -22.114 -13.634 31.178 1.00 91.88 106 LEU A C 1
ATOM 789 O O . LEU A 1 106 ? -22.737 -13.893 32.208 1.00 91.88 106 LEU A O 1
ATOM 793 N N . GLU A 1 107 ? -22.525 -12.716 30.298 1.00 90.38 107 GLU A N 1
ATOM 794 C CA . GLU A 1 107 ? -23.737 -11.897 30.449 1.00 90.38 107 GLU A CA 1
ATOM 795 C C . GLU A 1 107 ? -24.991 -12.773 30.621 1.00 90.38 107 GLU A C 1
ATOM 797 O O . GLU A 1 107 ? -25.803 -12.558 31.531 1.00 90.38 107 GLU A O 1
ATOM 802 N N . ASN A 1 108 ? -25.117 -13.807 29.783 1.00 91.69 108 ASN A N 1
ATOM 803 C CA . ASN A 1 108 ? -26.233 -14.744 29.818 1.00 91.69 108 ASN A CA 1
ATOM 804 C C . ASN A 1 108 ? -26.226 -15.599 31.096 1.00 91.69 108 ASN A C 1
ATOM 806 O O . ASN A 1 108 ? -27.272 -15.802 31.702 1.00 91.69 108 ASN A O 1
ATOM 810 N N . THR A 1 109 ? -25.060 -16.057 31.560 1.00 92.94 109 THR A N 1
ATOM 811 C CA . THR A 1 109 ? -24.944 -16.856 32.795 1.00 92.94 109 THR A CA 1
ATOM 812 C C . THR A 1 109 ? -25.282 -16.029 34.035 1.00 92.94 109 THR A C 1
ATOM 814 O O . THR A 1 109 ? -26.015 -16.499 34.910 1.00 92.94 109 THR A O 1
ATOM 817 N N . LEU A 1 110 ? -24.791 -14.787 34.098 1.00 92.00 110 LEU A N 1
ATOM 818 C CA . LEU A 1 110 ? -25.104 -13.845 35.174 1.00 92.00 110 LEU A CA 1
ATOM 819 C C . LEU A 1 110 ? -26.610 -13.566 35.238 1.00 92.00 110 LEU A C 1
ATOM 821 O O . LEU A 1 110 ? -27.191 -13.644 36.317 1.00 92.00 110 LEU A O 1
ATOM 825 N N . THR A 1 111 ? -27.242 -13.311 34.087 1.00 89.00 111 THR A N 1
ATOM 826 C CA . THR A 1 111 ? -28.663 -12.925 34.016 1.00 89.00 111 THR A CA 1
ATOM 827 C C . THR A 1 111 ? -29.612 -14.114 34.172 1.00 89.00 111 THR A C 1
ATOM 829 O O . THR A 1 111 ? -30.555 -14.046 34.951 1.00 89.00 111 THR A O 1
ATOM 832 N N . MET A 1 112 ? -29.390 -15.209 33.443 1.00 88.88 112 MET A N 1
ATOM 833 C CA . MET A 1 112 ? -30.357 -16.313 33.376 1.00 88.88 112 MET A CA 1
ATOM 834 C C . MET A 1 112 ? -30.182 -17.340 34.490 1.00 88.88 112 MET A C 1
ATOM 836 O O . MET A 1 112 ? -31.139 -18.021 34.832 1.00 88.88 112 MET A O 1
ATOM 840 N N . LYS A 1 113 ? -28.972 -17.493 35.045 1.00 90.94 113 LYS A N 1
ATOM 841 C CA . LYS A 1 113 ? -28.692 -18.534 36.045 1.00 90.94 113 LYS A CA 1
ATOM 842 C C . LYS A 1 113 ? -28.432 -17.946 37.420 1.00 90.94 113 LYS A C 1
ATOM 844 O O . LYS A 1 113 ? -29.148 -18.257 38.364 1.00 90.94 113 LYS A O 1
ATOM 849 N N . ILE A 1 114 ? -27.419 -17.091 37.535 1.00 90.62 114 ILE A N 1
ATOM 850 C CA . ILE A 1 114 ? -26.975 -16.586 38.841 1.00 90.62 114 ILE A CA 1
ATOM 851 C C . ILE A 1 114 ? -28.037 -15.670 39.450 1.00 90.62 114 ILE A C 1
ATOM 853 O O . ILE A 1 114 ? -28.364 -15.816 40.622 1.00 90.62 114 ILE A O 1
ATOM 857 N N . GLN A 1 115 ? -28.620 -14.766 38.659 1.00 89.94 115 GLN A N 1
ATOM 858 C CA . GLN A 1 115 ? -29.672 -13.876 39.146 1.00 89.94 115 GLN A CA 1
ATOM 859 C C . GLN A 1 115 ? -30.909 -14.655 39.618 1.00 89.94 115 GLN A C 1
ATOM 861 O O . GLN A 1 115 ? -31.433 -14.348 40.683 1.00 89.94 115 GLN A O 1
ATOM 866 N N . GLN A 1 116 ? -31.311 -15.706 38.893 1.00 89.88 116 GLN A N 1
ATOM 867 C CA . GLN A 1 116 ? -32.420 -16.574 39.297 1.00 89.88 116 GLN A CA 1
ATOM 868 C C . GLN A 1 116 ? -32.117 -17.315 40.610 1.00 89.88 116 GLN A C 1
ATOM 870 O O . GLN A 1 116 ? -32.927 -17.281 41.531 1.00 89.88 116 GLN A O 1
ATOM 875 N N . GLN A 1 117 ? -30.925 -17.906 40.743 1.00 90.94 117 GLN A N 1
ATOM 876 C CA . GLN A 1 117 ? -30.509 -18.583 41.979 1.00 90.94 117 GLN A CA 1
ATOM 877 C C . GLN A 1 117 ? -30.428 -17.630 43.181 1.00 90.94 117 GLN A C 1
ATOM 879 O O . GLN A 1 117 ? -30.729 -18.028 44.303 1.00 90.94 117 GLN A O 1
ATOM 884 N N . LEU A 1 118 ? -30.032 -16.371 42.966 1.00 89.81 118 LEU A N 1
ATOM 885 C CA . LEU A 1 118 ? -30.015 -15.351 44.019 1.00 89.81 118 LEU A CA 1
ATOM 886 C C . LEU A 1 118 ? -31.428 -14.947 44.455 1.00 89.81 118 LEU A C 1
ATOM 888 O O . LEU A 1 118 ? -31.616 -14.636 45.6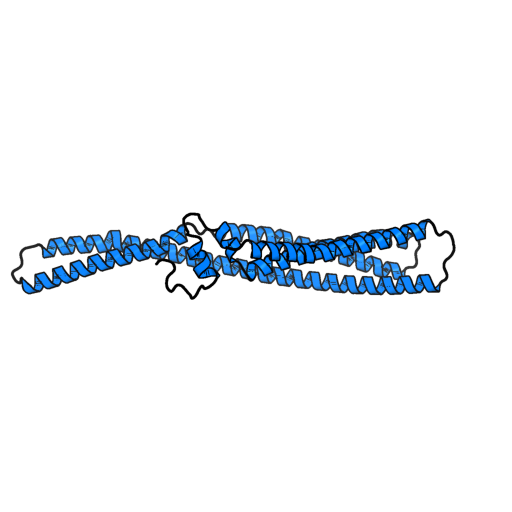28 1.00 89.81 118 LEU A O 1
ATOM 892 N N . THR A 1 119 ? -32.401 -14.936 43.542 1.00 88.25 119 THR A N 1
ATOM 893 C CA . THR A 1 119 ? -33.818 -14.720 43.877 1.00 88.25 119 THR A CA 1
ATOM 894 C C . THR A 1 119 ? -34.390 -15.912 44.645 1.00 88.25 119 THR A C 1
ATOM 896 O O . THR A 1 119 ? -35.025 -15.717 45.671 1.00 88.25 119 THR A O 1
ATOM 899 N N . GLU A 1 120 ? -34.083 -17.145 44.237 1.00 89.00 120 GLU A N 1
ATOM 900 C CA . GLU A 1 120 ? -34.494 -18.343 44.987 1.00 89.00 120 GLU A CA 1
ATOM 901 C C . GLU A 1 120 ? -33.894 -18.368 46.408 1.00 89.00 120 GLU A C 1
ATOM 903 O O . GLU A 1 120 ? -34.573 -18.728 47.367 1.00 89.00 120 GLU A O 1
ATOM 908 N N . LEU A 1 121 ? -32.630 -17.951 46.572 1.00 86.88 121 LEU A N 1
ATOM 909 C CA . LEU A 1 121 ? -32.009 -17.806 47.896 1.00 86.88 121 LEU A CA 1
ATOM 910 C C . LEU A 1 121 ? -32.674 -16.716 48.748 1.00 86.88 121 LEU A C 1
ATOM 912 O O . LEU A 1 121 ? -32.782 -16.885 49.961 1.00 86.88 121 LEU A O 1
ATOM 916 N N . GLU A 1 122 ? -33.091 -15.608 48.130 1.00 87.62 122 GLU A N 1
ATOM 917 C CA . GLU A 1 122 ? -33.829 -14.534 48.805 1.00 87.62 122 GLU A CA 1
ATOM 918 C C . GLU A 1 122 ? -35.143 -15.056 49.386 1.00 87.62 122 GLU A C 1
ATOM 920 O O . GLU A 1 122 ? -35.379 -14.890 50.581 1.00 87.62 122 GLU A O 1
ATOM 925 N N . ASP A 1 123 ? -35.923 -15.784 48.581 1.00 87.44 123 ASP A N 1
ATOM 926 C CA . ASP A 1 123 ? -37.194 -16.380 49.006 1.00 87.44 123 ASP A CA 1
ATOM 927 C C . ASP A 1 123 ? -37.006 -17.357 50.183 1.00 87.44 123 ASP A C 1
ATOM 929 O O . ASP A 1 123 ? -37.826 -17.416 51.103 1.00 87.44 123 ASP A O 1
ATOM 933 N N . ILE A 1 124 ? -35.901 -18.116 50.197 1.00 86.00 124 ILE A N 1
ATOM 934 C CA . ILE A 1 124 ? -35.564 -19.022 51.308 1.00 86.00 124 ILE A CA 1
ATOM 935 C C . ILE A 1 124 ? -35.211 -18.234 52.575 1.00 86.00 124 ILE A C 1
ATOM 937 O O . ILE A 1 124 ? -35.627 -18.620 53.670 1.00 86.00 124 ILE A O 1
ATOM 941 N N . PHE A 1 125 ? -34.447 -17.147 52.463 1.00 83.38 125 PHE A N 1
ATOM 942 C CA . PHE A 1 125 ? -34.060 -16.331 53.619 1.00 83.38 125 PHE A CA 1
ATOM 943 C C . PHE A 1 125 ? -35.215 -15.485 54.168 1.00 83.38 125 PHE A C 1
ATOM 945 O O . PHE A 1 125 ? -35.227 -15.185 55.359 1.00 83.38 125 PHE A O 1
ATOM 952 N N . ASP A 1 126 ? -36.224 -15.173 53.361 1.00 81.88 126 ASP A N 1
ATOM 953 C CA . ASP A 1 126 ? -37.451 -14.534 53.846 1.00 81.88 126 ASP A CA 1
ATOM 954 C C . ASP A 1 126 ? -38.367 -15.500 54.625 1.00 81.88 126 ASP A C 1
ATOM 956 O O . ASP A 1 126 ? -39.306 -15.074 55.309 1.00 81.88 126 ASP A O 1
ATOM 960 N N . SER A 1 127 ? -38.074 -16.807 54.610 1.00 77.62 127 SER A N 1
ATOM 961 C CA . SER A 1 127 ? -38.773 -17.787 55.446 1.00 77.62 127 SER A CA 1
ATOM 962 C C . SER A 1 127 ? -38.401 -17.665 56.936 1.00 77.62 127 SER A C 1
ATOM 964 O O . SER A 1 127 ? -37.298 -17.280 57.322 1.00 77.62 127 SER A O 1
ATOM 966 N N . LYS A 1 128 ? -39.353 -17.978 57.824 1.00 64.31 128 LYS A N 1
ATOM 967 C CA . LYS A 1 128 ? -39.231 -17.748 59.274 1.00 64.31 128 LYS A CA 1
ATOM 968 C C . LYS A 1 128 ? -38.144 -18.646 59.891 1.00 64.31 128 LYS A C 1
ATOM 970 O O . LYS A 1 128 ? -38.304 -19.865 59.910 1.00 64.31 128 LYS A O 1
ATOM 975 N N . THR A 1 129 ? -37.086 -18.059 60.461 1.00 72.44 129 THR A N 1
ATOM 976 C CA . THR A 1 129 ? -36.009 -18.806 61.147 1.00 72.44 129 THR A CA 1
ATOM 977 C C . THR A 1 129 ? -35.822 -18.362 62.599 1.00 72.44 129 THR A C 1
ATOM 979 O O . THR A 1 129 ? -36.171 -17.245 62.973 1.00 72.44 129 THR A O 1
ATOM 982 N N . ASN A 1 130 ? -35.253 -19.245 63.424 1.00 70.75 130 ASN A N 1
ATOM 983 C CA . ASN A 1 130 ? -35.073 -19.011 64.860 1.00 70.75 130 ASN A CA 1
ATOM 984 C C . ASN A 1 130 ? -33.816 -18.187 65.205 1.00 70.75 130 ASN A C 1
ATOM 986 O O . ASN A 1 130 ? -33.642 -17.823 66.365 1.00 70.75 130 ASN A O 1
ATOM 990 N N . ASN A 1 131 ? -32.917 -17.925 64.246 1.00 80.31 131 ASN A N 1
ATOM 991 C CA . ASN A 1 131 ? -31.607 -17.323 64.515 1.00 80.31 131 ASN A CA 1
ATOM 992 C C . ASN A 1 131 ? -31.406 -16.023 63.714 1.00 80.31 131 ASN A C 1
ATOM 994 O O . ASN A 1 131 ? -30.780 -16.008 62.652 1.00 80.31 131 ASN A O 1
ATOM 998 N N . GLN A 1 132 ? -31.957 -14.923 64.239 1.00 80.19 132 GLN A N 1
ATOM 999 C CA . GLN A 1 132 ? -32.030 -13.618 63.565 1.00 80.19 132 GLN A CA 1
ATOM 1000 C C . GLN A 1 132 ? -30.663 -13.050 63.139 1.00 80.19 132 GLN A C 1
ATOM 1002 O O . GLN A 1 132 ? -30.556 -12.429 62.085 1.00 80.19 132 GLN A O 1
ATOM 1007 N N . THR A 1 133 ? -29.611 -13.256 63.940 1.00 84.12 133 THR A N 1
ATOM 1008 C CA . THR A 1 133 ? -28.275 -12.688 63.682 1.00 84.12 133 THR A CA 1
ATOM 1009 C C . THR A 1 133 ? -27.577 -13.352 62.494 1.00 84.12 133 THR A C 1
ATOM 1011 O O . THR A 1 133 ? -26.887 -12.686 61.730 1.00 84.12 133 THR A O 1
ATOM 1014 N N . ALA A 1 134 ? -27.762 -14.663 62.316 1.00 81.75 134 ALA A N 1
ATOM 1015 C CA . ALA A 1 134 ? -27.227 -15.379 61.158 1.00 81.75 134 ALA A CA 1
ATOM 1016 C C . ALA A 1 134 ? -27.990 -15.007 59.875 1.00 81.75 134 ALA A C 1
ATOM 1018 O O . ALA A 1 134 ? -27.394 -14.889 58.805 1.00 81.75 134 ALA A O 1
ATOM 1019 N N . LEU A 1 135 ? -29.300 -14.767 59.996 1.00 84.81 135 LEU A N 1
ATOM 1020 C CA . LEU A 1 135 ? -30.146 -14.354 58.880 1.00 84.81 135 LEU A CA 1
ATOM 1021 C C . LEU A 1 135 ? -29.730 -12.992 58.309 1.00 84.81 135 LEU A C 1
ATOM 1023 O O . LEU A 1 135 ? -29.572 -12.861 57.097 1.00 84.81 135 LEU A O 1
ATOM 1027 N N . SER A 1 136 ? -29.497 -11.997 59.170 1.00 83.00 136 SER A N 1
ATOM 1028 C CA . SER A 1 136 ? -29.106 -10.655 58.721 1.00 83.00 136 SER A CA 1
ATOM 1029 C C . SER A 1 136 ? -27.751 -10.648 58.003 1.00 83.00 136 SER A C 1
ATOM 1031 O O . SER A 1 136 ? -27.589 -9.942 57.007 1.00 83.00 136 SER A O 1
ATOM 1033 N N . GLN A 1 137 ? -26.799 -11.482 58.439 1.00 87.38 137 GLN A N 1
ATOM 1034 C CA . GLN A 1 137 ? -25.512 -11.662 57.755 1.00 87.38 137 GLN A CA 1
ATOM 1035 C C . GLN A 1 137 ? -25.677 -12.286 56.360 1.00 87.38 137 GLN A C 1
ATOM 1037 O O . GLN A 1 137 ? -25.047 -11.828 55.404 1.00 87.38 137 GLN A O 1
ATOM 1042 N N . LEU A 1 138 ? -26.544 -13.295 56.221 1.00 86.06 138 LEU A N 1
ATOM 1043 C CA . LEU A 1 138 ? -26.841 -13.935 54.933 1.00 86.06 138 LEU A CA 1
ATOM 1044 C C . LEU A 1 138 ? -27.552 -12.980 53.965 1.00 86.06 138 LEU A C 1
ATOM 1046 O O . LEU A 1 138 ? -27.160 -12.895 52.801 1.00 86.06 138 LEU A O 1
ATOM 1050 N N . GLN A 1 139 ? -28.534 -12.212 54.445 1.00 86.25 139 GLN A N 1
ATOM 1051 C CA . GLN A 1 139 ? -29.218 -11.187 53.647 1.00 86.25 139 GLN A CA 1
ATOM 1052 C C . GLN A 1 139 ? -28.247 -10.092 53.177 1.00 86.25 139 GLN A C 1
ATOM 1054 O O . GLN A 1 139 ? -28.287 -9.683 52.015 1.00 86.25 139 GLN A O 1
ATOM 1059 N N . GLN A 1 140 ? -27.314 -9.662 54.035 1.00 89.19 140 GLN A N 1
ATOM 1060 C CA . GLN A 1 140 ? -26.285 -8.691 53.654 1.00 89.19 140 GLN A CA 1
ATOM 1061 C C . GLN A 1 140 ? -25.329 -9.256 52.588 1.00 89.19 140 GLN A C 1
ATOM 1063 O O . GLN A 1 140 ? -25.042 -8.579 51.599 1.00 89.19 140 GLN A O 1
ATOM 1068 N N . ALA A 1 141 ? -24.872 -10.504 52.738 1.00 88.38 141 ALA A N 1
ATOM 1069 C CA . ALA A 1 141 ? -24.025 -11.172 51.746 1.00 88.38 141 ALA A CA 1
ATOM 1070 C C . ALA A 1 141 ? -24.740 -11.358 50.393 1.00 88.38 141 ALA A C 1
ATOM 1072 O O . ALA A 1 141 ? -24.135 -11.180 49.328 1.00 88.38 141 ALA A O 1
ATOM 1073 N N . LEU A 1 142 ? -26.039 -11.668 50.429 1.00 89.50 142 LEU A N 1
ATOM 1074 C CA . LEU A 1 142 ? -26.884 -11.790 49.246 1.00 89.50 142 LEU A CA 1
ATOM 1075 C C . LEU A 1 142 ? -27.012 -10.451 48.506 1.00 89.50 142 LEU A C 1
ATOM 1077 O O . LEU A 1 142 ? -26.805 -10.402 47.291 1.00 89.50 142 LEU A O 1
ATOM 1081 N N . ALA A 1 143 ? -27.277 -9.361 49.232 1.00 88.25 143 ALA A N 1
ATOM 1082 C CA . ALA A 1 143 ? -27.369 -8.016 48.663 1.00 88.25 143 ALA A CA 1
ATOM 1083 C C . ALA A 1 143 ? -26.058 -7.586 47.979 1.00 88.25 143 ALA A C 1
ATOM 1085 O O . ALA A 1 143 ? -26.080 -7.084 46.852 1.00 88.25 143 ALA A O 1
ATOM 1086 N N . VAL A 1 144 ? -24.909 -7.857 48.611 1.00 91.19 144 VAL A N 1
ATOM 1087 C CA . VAL A 1 144 ? -23.584 -7.582 48.023 1.00 91.19 144 VAL A CA 1
ATOM 1088 C C . VAL A 1 144 ? -23.367 -8.402 46.750 1.00 91.19 144 VAL A C 1
ATOM 1090 O O . VAL A 1 144 ? -22.897 -7.877 45.740 1.00 91.19 144 VAL A O 1
ATOM 1093 N N . THR A 1 145 ? -23.756 -9.678 46.755 1.00 90.06 145 THR A N 1
ATOM 1094 C CA . THR A 1 145 ? -23.571 -10.564 45.596 1.00 90.06 145 THR A CA 1
ATOM 1095 C C . THR A 1 145 ? -24.460 -10.145 44.422 1.00 90.06 145 THR A C 1
ATOM 1097 O O . THR A 1 145 ? -23.981 -10.102 43.289 1.00 90.06 145 THR A O 1
ATOM 1100 N N . LYS A 1 146 ? -25.719 -9.754 44.668 1.00 88.75 146 LYS A N 1
ATOM 1101 C CA . LYS A 1 146 ? -26.604 -9.164 43.642 1.00 88.75 146 LYS A CA 1
ATOM 1102 C C . LYS A 1 146 ? -26.019 -7.880 43.039 1.00 88.75 146 LYS A C 1
ATOM 1104 O O . LYS A 1 146 ? -26.042 -7.709 41.816 1.00 88.75 146 LYS A O 1
ATOM 1109 N N . GLY A 1 147 ? -25.446 -7.011 43.875 1.00 89.06 147 GLY A N 1
ATOM 1110 C CA . GLY A 1 147 ? -24.733 -5.814 43.420 1.00 89.06 147 GLY A CA 1
ATOM 1111 C C . GLY A 1 147 ? -23.558 -6.158 42.498 1.00 89.06 147 GLY A C 1
ATOM 1112 O O . GLY A 1 147 ? -23.482 -5.656 41.376 1.00 89.06 147 GLY A O 1
ATOM 1113 N N . ASN A 1 148 ? -22.700 -7.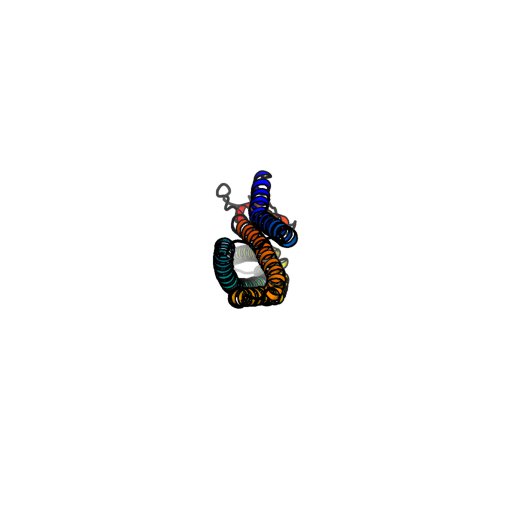092 42.918 1.00 90.56 148 ASN A N 1
ATOM 1114 C CA . ASN A 1 148 ? -21.536 -7.532 42.140 1.00 90.56 148 ASN A CA 1
ATOM 1115 C C . ASN A 1 148 ? -21.920 -8.176 40.800 1.00 90.56 148 ASN A C 1
ATOM 1117 O O . ASN A 1 148 ? -21.272 -7.914 39.788 1.00 90.56 148 ASN A O 1
ATOM 1121 N N . VAL A 1 149 ? -22.992 -8.976 40.766 1.00 90.06 149 VAL A N 1
ATOM 1122 C CA . VAL A 1 149 ? -23.522 -9.574 39.526 1.00 90.06 149 VAL A CA 1
ATOM 1123 C C . VAL A 1 149 ? -23.972 -8.498 38.541 1.00 90.06 149 VAL A C 1
ATOM 1125 O O . VAL A 1 149 ? -23.685 -8.596 37.348 1.00 90.06 149 VAL A O 1
ATOM 1128 N N . THR A 1 150 ? -24.621 -7.443 39.036 1.00 89.19 150 THR A N 1
ATOM 1129 C CA . THR A 1 150 ? -25.075 -6.319 38.203 1.00 89.19 150 THR A CA 1
ATOM 1130 C C . THR A 1 150 ? -23.888 -5.551 37.618 1.00 89.19 150 THR A C 1
ATOM 1132 O O . THR A 1 150 ? -23.870 -5.254 36.424 1.00 89.19 150 THR A O 1
ATOM 1135 N N . ILE A 1 151 ? -22.855 -5.298 38.428 1.00 89.88 151 ILE A N 1
ATOM 1136 C CA . ILE A 1 151 ? -21.611 -4.657 37.974 1.00 89.88 151 ILE A CA 1
ATOM 1137 C C . ILE A 1 151 ? -20.913 -5.522 36.915 1.00 89.88 151 ILE A C 1
ATOM 1139 O O . ILE A 1 151 ? -20.549 -5.019 35.854 1.00 89.88 151 ILE A O 1
ATOM 1143 N N . ALA A 1 152 ? -20.774 -6.829 37.163 1.00 88.38 152 ALA A N 1
ATOM 1144 C CA . ALA A 1 152 ? -20.139 -7.761 36.231 1.00 88.38 152 ALA A CA 1
ATOM 1145 C C . ALA A 1 152 ? -20.892 -7.854 34.894 1.00 88.38 152 ALA A C 1
ATOM 1147 O O . ALA A 1 152 ? -20.269 -7.896 33.833 1.00 88.38 152 ALA A O 1
ATOM 1148 N N . LYS A 1 153 ? -22.230 -7.834 34.933 1.00 89.81 153 LYS A N 1
ATOM 1149 C CA . LYS A 1 153 ? -23.078 -7.796 33.736 1.00 89.81 153 LYS A CA 1
ATOM 1150 C C . LYS A 1 153 ? -22.852 -6.522 32.924 1.00 89.81 153 LYS A C 1
ATOM 1152 O O . LYS A 1 153 ? -22.694 -6.603 31.709 1.00 89.81 153 LYS A O 1
ATOM 1157 N N . ASN A 1 154 ? -22.826 -5.365 33.583 1.00 87.31 154 ASN A N 1
ATOM 1158 C CA . ASN A 1 154 ? -22.620 -4.084 32.908 1.00 87.31 154 ASN A CA 1
ATOM 1159 C C . ASN A 1 154 ? -21.231 -4.020 32.261 1.00 87.31 154 ASN A C 1
ATOM 1161 O O . ASN A 1 154 ? -21.132 -3.710 31.079 1.00 87.31 154 ASN A O 1
ATOM 1165 N N . ALA A 1 155 ? -20.188 -4.440 32.982 1.00 86.06 155 ALA A N 1
ATOM 1166 C CA . ALA A 1 155 ? -18.830 -4.511 32.443 1.00 86.06 155 ALA A CA 1
ATOM 1167 C C . ALA A 1 155 ? -18.726 -5.461 31.235 1.00 86.06 155 ALA A C 1
ATOM 1169 O O . ALA A 1 155 ? -18.062 -5.148 30.248 1.00 86.06 155 ALA A O 1
ATOM 1170 N N . ALA A 1 156 ? -19.412 -6.610 31.278 1.00 86.88 156 ALA A N 1
ATOM 1171 C CA . ALA A 1 156 ? -19.496 -7.510 30.133 1.00 86.88 156 ALA A CA 1
ATOM 1172 C C . ALA A 1 156 ? -20.175 -6.817 28.933 1.00 86.88 156 ALA A C 1
ATOM 1174 O O . ALA A 1 156 ? -19.645 -6.821 27.823 1.00 86.88 156 ALA A O 1
ATOM 1175 N N . ASN A 1 157 ? -21.310 -6.156 29.140 1.00 85.75 157 ASN A N 1
ATOM 1176 C CA . ASN A 1 157 ? -21.998 -5.452 28.060 1.00 85.75 157 ASN A CA 1
ATOM 1177 C C . ASN A 1 157 ? -21.148 -4.313 27.455 1.00 85.75 157 ASN A C 1
ATOM 1179 O O . ASN A 1 157 ? -21.092 -4.183 26.229 1.00 85.75 157 ASN A O 1
ATOM 1183 N N . ASP A 1 158 ? -20.427 -3.557 28.285 1.00 84.00 158 ASP A N 1
ATOM 1184 C CA . ASP A 1 158 ? -19.547 -2.464 27.848 1.00 84.00 158 ASP A CA 1
ATOM 1185 C C . ASP A 1 158 ? -18.398 -2.956 26.957 1.00 84.00 158 ASP A C 1
ATOM 1187 O O . ASP A 1 158 ? -18.035 -2.287 25.991 1.00 84.00 158 ASP A O 1
ATOM 1191 N N . ILE A 1 159 ? -17.876 -4.160 27.212 1.00 80.56 159 ILE A N 1
ATOM 1192 C CA . ILE A 1 159 ? -16.882 -4.805 26.339 1.00 80.56 159 ILE A CA 1
ATOM 1193 C C . ILE A 1 159 ? -17.544 -5.301 25.045 1.00 80.56 159 ILE A C 1
ATOM 1195 O O . ILE A 1 159 ? -17.012 -5.119 23.950 1.00 80.56 159 ILE A O 1
ATOM 1199 N N . ARG A 1 160 ? -18.716 -5.939 25.131 1.00 82.94 160 ARG A N 1
ATOM 1200 C CA . ARG A 1 160 ? -19.363 -6.581 23.973 1.00 82.94 160 ARG A CA 1
ATOM 1201 C C . ARG A 1 160 ? -19.880 -5.575 22.944 1.00 82.94 160 ARG A C 1
ATOM 1203 O O . ARG A 1 160 ? -19.788 -5.837 21.741 1.00 82.94 160 ARG A O 1
ATOM 1210 N N . ARG A 1 161 ? -20.440 -4.450 23.400 1.00 82.25 161 ARG A N 1
ATOM 1211 C CA . ARG A 1 161 ? -21.101 -3.443 22.554 1.00 82.25 161 ARG A CA 1
ATOM 1212 C C . ARG A 1 161 ? -20.199 -2.921 21.420 1.00 82.25 161 ARG A C 1
ATOM 1214 O O . ARG A 1 161 ? -20.597 -3.103 20.267 1.00 82.25 161 ARG A O 1
ATOM 1221 N N . PRO A 1 162 ? -18.995 -2.366 21.669 1.00 76.31 162 PRO A N 1
ATOM 1222 C CA . PRO A 1 162 ? -18.122 -1.877 20.597 1.00 76.31 162 PRO A CA 1
ATOM 1223 C C . PRO A 1 162 ? -17.618 -3.011 19.697 1.00 76.31 162 PRO A C 1
ATOM 1225 O O . PRO A 1 162 ? -17.527 -2.848 18.482 1.00 76.31 162 PRO A O 1
ATOM 1228 N N . LEU A 1 163 ? -17.361 -4.193 20.268 1.00 81.06 163 LEU A N 1
ATOM 1229 C CA . LEU A 1 163 ? -16.888 -5.350 19.513 1.00 81.06 163 LEU A CA 1
ATOM 1230 C C . LEU A 1 163 ? -17.939 -5.873 18.532 1.00 81.06 163 LEU A C 1
ATOM 1232 O O . LEU A 1 163 ? -17.564 -6.475 17.535 1.00 81.06 163 LEU A O 1
ATOM 1236 N N . SER A 1 164 ? -19.237 -5.679 18.774 1.00 77.38 164 SER A N 1
ATOM 1237 C CA . SER A 1 164 ? -20.301 -6.185 17.891 1.00 77.38 164 SER A CA 1
ATOM 1238 C C . SER A 1 164 ? -20.347 -5.517 16.509 1.00 77.38 164 SER A C 1
ATOM 1240 O O . SER A 1 164 ? -20.736 -6.172 15.546 1.00 77.38 164 SER A O 1
ATOM 1242 N N . GLY A 1 165 ? -19.902 -4.260 16.401 1.00 71.44 165 GLY A N 1
ATOM 1243 C CA . GLY A 1 165 ? -19.854 -3.511 15.139 1.00 71.44 165 GLY A CA 1
ATOM 1244 C C . GLY A 1 165 ? -18.559 -3.692 14.340 1.00 71.44 165 GLY A C 1
ATOM 1245 O O . GLY A 1 165 ? -18.481 -3.259 13.195 1.00 71.44 165 GLY A O 1
ATOM 1246 N N . LEU A 1 166 ? -17.540 -4.329 14.924 1.00 76.25 166 LEU A N 1
ATOM 1247 C CA . LEU A 1 166 ? -16.263 -4.590 14.261 1.00 76.25 166 LEU A CA 1
ATOM 1248 C C . LEU A 1 166 ? -16.384 -5.790 13.312 1.00 76.25 166 LEU A C 1
ATOM 1250 O O . LEU A 1 166 ? -16.528 -6.935 13.752 1.00 76.25 166 LEU A O 1
ATOM 1254 N N . VAL A 1 167 ? -16.298 -5.509 12.009 1.00 77.06 167 VAL A N 1
ATOM 1255 C CA . VAL A 1 167 ? -16.247 -6.502 10.926 1.00 77.06 167 VAL A CA 1
ATOM 1256 C C . VAL A 1 167 ? -14.919 -6.345 10.188 1.00 77.06 167 VAL A C 1
ATOM 1258 O O . VAL A 1 167 ? -14.790 -5.538 9.271 1.00 77.06 167 VAL A O 1
ATOM 1261 N N . ILE A 1 168 ? -13.910 -7.105 10.613 1.00 84.00 168 ILE A N 1
ATOM 1262 C CA . ILE A 1 168 ? -12.555 -7.055 10.036 1.00 84.00 168 ILE A CA 1
ATOM 1263 C C . ILE A 1 168 ? -12.475 -7.958 8.791 1.00 84.0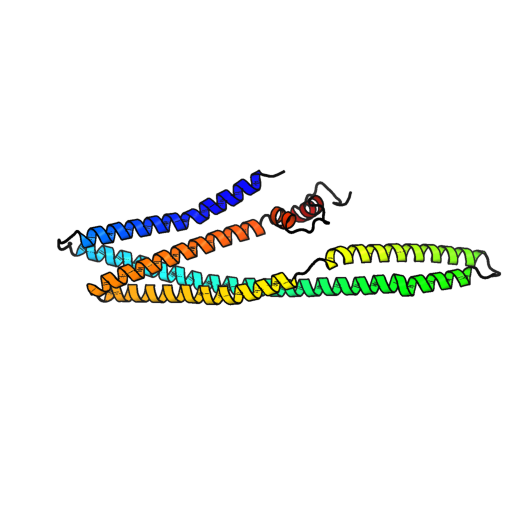0 168 ILE A C 1
ATOM 1265 O O . ILE A 1 168 ? -11.706 -7.703 7.865 1.00 84.00 168 ILE A O 1
ATOM 1269 N N . THR A 1 169 ? -13.327 -8.983 8.720 1.00 85.19 169 THR A N 1
ATOM 1270 C CA . THR A 1 169 ? -13.358 -9.987 7.648 1.00 85.19 169 THR A CA 1
ATOM 1271 C C . THR A 1 169 ? -13.529 -9.406 6.243 1.00 85.19 169 THR A C 1
ATOM 1273 O O . THR A 1 169 ? -12.895 -9.901 5.317 1.00 85.19 169 THR A O 1
ATOM 1276 N N . ASP A 1 170 ? -14.345 -8.361 6.063 1.00 86.25 170 ASP A N 1
ATOM 1277 C CA . ASP A 1 170 ? -14.565 -7.741 4.744 1.00 86.25 170 ASP A CA 1
ATOM 1278 C C . ASP A 1 170 ? -13.305 -7.021 4.239 1.00 86.25 170 ASP A C 1
ATOM 1280 O O . ASP A 1 170 ? -12.921 -7.161 3.077 1.00 86.25 170 ASP A O 1
ATOM 1284 N N . PHE A 1 171 ? -12.606 -6.316 5.134 1.00 85.62 171 PHE A N 1
ATOM 1285 C CA . PHE A 1 171 ? -11.321 -5.692 4.821 1.00 85.62 171 PHE A CA 1
ATOM 1286 C C . PHE A 1 171 ? -10.269 -6.743 4.447 1.00 85.62 171 PHE A C 1
ATOM 1288 O O . PHE A 1 171 ? -9.577 -6.590 3.443 1.00 85.62 171 PHE A O 1
ATOM 1295 N N . LEU A 1 172 ? -10.194 -7.841 5.206 1.00 90.75 172 LEU A N 1
ATOM 1296 C CA . LEU A 1 172 ? -9.256 -8.936 4.940 1.00 90.75 172 LEU A CA 1
ATOM 1297 C C . LEU A 1 172 ? -9.537 -9.624 3.601 1.00 90.75 172 LEU A C 1
ATOM 1299 O O . LEU A 1 172 ? -8.609 -9.869 2.835 1.00 90.75 172 LEU A O 1
ATOM 1303 N N . ALA A 1 173 ? -10.809 -9.887 3.290 1.00 90.69 173 ALA A N 1
ATOM 1304 C CA . ALA A 1 173 ? -11.205 -10.508 2.030 1.00 90.69 173 ALA A CA 1
ATOM 1305 C C . ALA A 1 173 ? -10.886 -9.610 0.826 1.00 90.69 173 ALA A C 1
ATOM 1307 O O . ALA A 1 173 ? -10.347 -10.083 -0.175 1.00 90.69 173 ALA A O 1
ATOM 1308 N N . LYS A 1 174 ? -11.167 -8.304 0.925 1.00 90.38 174 LYS A N 1
ATOM 1309 C CA . LYS A 1 174 ? -10.792 -7.328 -0.111 1.00 90.38 174 LYS A CA 1
ATOM 1310 C C . LYS A 1 174 ? -9.277 -7.221 -0.266 1.00 90.38 174 LYS A C 1
ATOM 1312 O O . LYS A 1 174 ? -8.802 -7.144 -1.397 1.00 90.38 174 LYS A O 1
ATOM 1317 N N . GLY A 1 175 ? -8.538 -7.256 0.843 1.00 90.56 175 GLY A N 1
ATOM 1318 C CA . GLY A 1 175 ? -7.077 -7.271 0.856 1.00 90.56 175 GLY A CA 1
ATOM 1319 C C . GLY A 1 175 ? -6.499 -8.473 0.109 1.00 90.56 175 GLY A C 1
ATOM 1320 O O . GLY A 1 175 ? -5.686 -8.282 -0.791 1.00 90.56 175 GLY A O 1
ATOM 1321 N N . ASP A 1 176 ? -6.984 -9.687 0.400 1.00 92.31 176 ASP A N 1
ATOM 1322 C CA . ASP A 1 176 ? -6.562 -10.910 -0.301 1.00 92.31 176 ASP A CA 1
ATOM 1323 C C . ASP A 1 176 ? -6.844 -10.816 -1.816 1.00 92.31 176 ASP A C 1
ATOM 1325 O O . ASP A 1 176 ? -5.978 -11.132 -2.631 1.00 92.31 176 ASP A O 1
ATOM 1329 N N . GLN A 1 177 ? -8.039 -10.357 -2.218 1.00 93.44 177 GLN A N 1
ATOM 1330 C CA . GLN A 1 177 ? -8.392 -10.224 -3.642 1.00 93.44 177 GLN A CA 1
ATOM 1331 C C . GLN A 1 177 ? -7.533 -9.184 -4.364 1.00 93.44 177 GLN A C 1
ATOM 1333 O O . GLN A 1 177 ? -7.106 -9.401 -5.499 1.00 93.44 177 GLN A O 1
ATOM 1338 N N . TRP A 1 178 ? -7.282 -8.047 -3.715 1.00 92.75 178 TRP A N 1
ATOM 1339 C CA . TRP A 1 178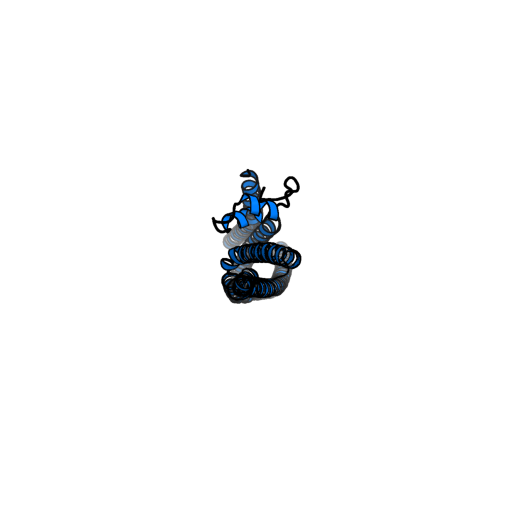 ? -6.455 -6.995 -4.287 1.00 92.75 178 TRP A CA 1
ATOM 1340 C C . TRP A 1 178 ? -5.010 -7.457 -4.459 1.00 92.75 178 TRP A C 1
ATOM 1342 O O . TRP A 1 178 ? -4.430 -7.260 -5.528 1.00 92.75 178 TRP A O 1
ATOM 1352 N N . GLU A 1 179 ? -4.454 -8.137 -3.456 1.00 94.00 179 GLU A N 1
ATOM 1353 C CA . GLU A 1 179 ? -3.084 -8.639 -3.512 1.00 94.00 179 GLU A CA 1
ATOM 1354 C C . GLU A 1 179 ? -2.905 -9.719 -4.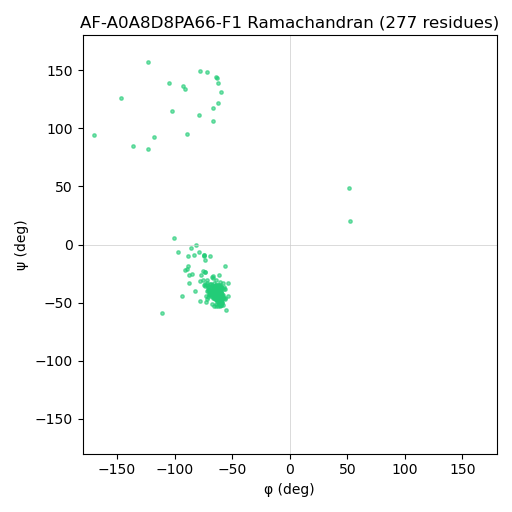582 1.00 94.00 179 GLU A C 1
ATOM 1356 O O . GLU A 1 179 ? -1.909 -9.716 -5.310 1.00 94.00 179 GLU A O 1
ATOM 1361 N N . LEU A 1 180 ? -3.919 -10.572 -4.760 1.00 93.19 180 LEU A N 1
ATOM 1362 C CA . LEU A 1 180 ? -3.947 -11.609 -5.791 1.00 93.19 180 LEU A CA 1
ATOM 1363 C C . LEU A 1 180 ? -3.886 -11.043 -7.217 1.00 93.19 180 LEU A C 1
ATOM 1365 O O . LEU A 1 180 ? -3.407 -11.720 -8.123 1.00 93.19 180 LEU A O 1
ATOM 1369 N N . ILE A 1 181 ? -4.340 -9.806 -7.429 1.00 93.81 181 ILE A N 1
ATOM 1370 C CA . ILE A 1 181 ? -4.275 -9.123 -8.730 1.00 93.81 181 ILE A CA 1
ATOM 1371 C C . ILE A 1 181 ? -3.011 -8.263 -8.832 1.00 93.81 181 ILE A C 1
ATOM 1373 O O . ILE A 1 181 ? -2.327 -8.276 -9.861 1.00 93.81 181 ILE A O 1
ATOM 1377 N N . ARG A 1 182 ? -2.689 -7.516 -7.771 1.00 93.25 182 ARG A N 1
ATOM 1378 C CA . ARG A 1 182 ? -1.566 -6.575 -7.738 1.00 93.25 182 ARG A CA 1
ATOM 1379 C C . ARG A 1 182 ? -0.237 -7.291 -7.937 1.00 93.25 182 ARG A C 1
ATOM 1381 O O . ARG A 1 182 ? 0.516 -6.893 -8.821 1.00 93.25 182 ARG A O 1
ATOM 1388 N N . TRP A 1 183 ? 0.040 -8.328 -7.147 1.00 94.88 183 TRP A N 1
ATOM 1389 C CA . TRP A 1 183 ? 1.335 -9.008 -7.151 1.00 94.88 183 TRP A CA 1
ATOM 1390 C C . TRP A 1 183 ? 1.721 -9.607 -8.514 1.00 94.88 183 TRP A C 1
ATOM 1392 O O . TRP A 1 183 ? 2.804 -9.285 -9.009 1.00 94.88 183 TRP A O 1
ATOM 1402 N N . PRO A 1 184 ? 0.880 -10.417 -9.188 1.00 95.38 184 PRO A N 1
ATOM 1403 C CA . PRO A 1 184 ? 1.254 -10.950 -10.494 1.00 95.38 184 PRO A CA 1
ATOM 1404 C C . PRO A 1 184 ? 1.222 -9.870 -11.582 1.00 95.38 184 PRO A C 1
ATOM 1406 O O . PRO A 1 184 ? 2.015 -9.928 -12.521 1.00 95.38 184 PRO A O 1
ATOM 1409 N N . GLY A 1 185 ? 0.347 -8.864 -11.460 1.00 93.38 185 GLY A N 1
ATOM 1410 C CA . GLY A 1 185 ? 0.283 -7.748 -12.404 1.00 93.38 185 GLY A CA 1
ATOM 1411 C C . GLY A 1 185 ? 1.577 -6.932 -12.427 1.00 93.38 185 GLY A C 1
ATOM 1412 O O . GLY A 1 185 ? 2.111 -6.633 -13.497 1.00 93.38 185 GLY A O 1
ATOM 1413 N N . THR A 1 186 ? 2.128 -6.620 -11.255 1.00 91.19 186 THR A N 1
ATOM 1414 C CA . THR A 1 186 ? 3.385 -5.872 -11.126 1.00 91.19 186 THR A CA 1
ATOM 1415 C C . THR A 1 186 ? 4.576 -6.707 -11.593 1.00 91.19 186 THR A C 1
ATOM 1417 O O . THR A 1 186 ? 5.409 -6.194 -12.342 1.00 91.19 186 THR A O 1
ATOM 1420 N N . VAL A 1 187 ? 4.618 -8.003 -11.256 1.00 94.81 187 VAL A N 1
ATOM 1421 C CA . VAL A 1 187 ? 5.626 -8.948 -11.775 1.00 94.81 187 VAL A CA 1
ATOM 1422 C C . VAL A 1 187 ? 5.584 -9.012 -13.302 1.00 94.81 187 VAL A C 1
ATOM 1424 O O . VAL A 1 187 ? 6.630 -8.904 -13.940 1.00 94.81 187 VAL A O 1
ATOM 1427 N N . ALA A 1 188 ? 4.398 -9.127 -13.906 1.00 94.50 188 ALA A N 1
ATOM 1428 C CA . ALA A 1 188 ? 4.246 -9.196 -15.358 1.00 94.50 188 ALA A CA 1
ATOM 1429 C C . ALA A 1 188 ? 4.732 -7.916 -16.058 1.00 94.50 188 ALA A C 1
ATOM 1431 O O . ALA A 1 188 ? 5.452 -7.992 -17.056 1.00 94.50 188 ALA A O 1
ATOM 1432 N N . ILE A 1 189 ? 4.389 -6.739 -15.521 1.00 91.44 189 ILE A N 1
ATOM 1433 C CA . ILE A 1 189 ? 4.840 -5.447 -16.062 1.00 91.44 189 ILE A CA 1
ATOM 1434 C C . ILE A 1 189 ? 6.364 -5.316 -15.945 1.00 91.44 189 ILE A C 1
ATOM 1436 O O . ILE A 1 189 ? 7.027 -4.966 -16.922 1.00 91.44 189 ILE A O 1
ATOM 1440 N N . LEU A 1 190 ? 6.941 -5.625 -14.782 1.00 91.62 190 LEU A N 1
ATOM 1441 C CA . LEU A 1 190 ? 8.389 -5.552 -14.566 1.00 91.62 190 LEU A CA 1
ATOM 1442 C C . LEU A 1 190 ? 9.149 -6.563 -15.436 1.00 91.62 190 LEU A C 1
ATOM 1444 O O . LEU A 1 190 ? 10.185 -6.221 -16.007 1.00 91.62 190 LEU A O 1
ATOM 1448 N N . ALA A 1 191 ? 8.613 -7.771 -15.617 1.00 93.19 191 ALA A N 1
ATOM 1449 C CA . ALA A 1 191 ? 9.173 -8.771 -16.522 1.00 93.19 191 ALA A CA 1
ATOM 1450 C C . ALA A 1 191 ? 9.145 -8.296 -17.984 1.00 93.19 191 ALA A C 1
ATOM 1452 O O . ALA A 1 191 ? 10.144 -8.431 -18.693 1.00 93.19 191 ALA A O 1
ATOM 1453 N N . LEU A 1 192 ? 8.043 -7.682 -18.429 1.00 91.44 192 LEU A N 1
ATOM 1454 C CA . LEU A 1 192 ? 7.951 -7.087 -19.764 1.00 91.44 192 LEU A CA 1
ATOM 1455 C C . LEU A 1 192 ? 9.006 -5.988 -19.955 1.00 91.44 192 LEU A C 1
ATOM 1457 O O . LEU A 1 192 ? 9.708 -5.982 -20.967 1.00 91.44 192 LEU A O 1
ATOM 1461 N N . LEU A 1 193 ? 9.163 -5.094 -18.973 1.00 88.50 193 LEU A N 1
ATOM 1462 C CA . LEU A 1 193 ? 10.190 -4.048 -19.000 1.00 88.50 193 LEU A CA 1
ATOM 1463 C C . LEU A 1 193 ? 11.604 -4.643 -19.065 1.00 88.50 193 LEU A C 1
ATOM 1465 O O . LEU A 1 193 ? 12.429 -4.169 -19.845 1.00 88.50 193 LEU A O 1
ATOM 1469 N N . LEU A 1 194 ? 11.871 -5.722 -18.326 1.00 90.75 194 LEU A N 1
ATOM 1470 C CA . LEU A 1 194 ? 13.162 -6.413 -18.340 1.00 90.75 194 LEU A CA 1
ATOM 1471 C C . LEU A 1 194 ? 13.478 -7.022 -19.714 1.00 90.75 194 LEU A C 1
ATOM 1473 O O . LEU A 1 194 ? 14.601 -6.885 -20.208 1.00 90.75 194 LEU A O 1
ATOM 1477 N N . VAL A 1 195 ? 12.488 -7.638 -20.369 1.00 90.69 195 VAL A N 1
ATOM 1478 C CA . VAL A 1 195 ? 12.628 -8.145 -21.746 1.00 90.69 195 VAL A CA 1
ATOM 1479 C C . VAL A 1 195 ? 12.933 -7.001 -22.712 1.00 90.69 195 VAL A C 1
ATOM 1481 O O . VAL A 1 195 ? 13.843 -7.123 -23.535 1.00 90.69 195 VAL A O 1
ATOM 1484 N N . LEU A 1 196 ? 12.231 -5.868 -22.594 1.00 86.81 196 LEU A N 1
ATOM 1485 C CA . LEU A 1 196 ? 12.510 -4.687 -23.416 1.00 86.81 196 LEU A CA 1
ATOM 1486 C C . LEU A 1 196 ? 13.944 -4.182 -23.199 1.00 86.81 196 LEU A C 1
ATOM 1488 O O . LEU A 1 196 ? 14.647 -3.929 -24.178 1.00 86.81 196 LEU A O 1
ATOM 1492 N N . CYS A 1 197 ? 14.424 -4.112 -21.955 1.00 86.44 197 CYS A N 1
ATOM 1493 C CA . CYS A 1 197 ? 15.808 -3.737 -21.660 1.00 86.44 197 CYS A CA 1
ATOM 1494 C C . CYS A 1 197 ? 16.831 -4.716 -22.261 1.00 86.44 197 CYS A C 1
ATOM 1496 O O . CYS A 1 197 ? 17.829 -4.280 -22.840 1.00 86.44 197 CYS A O 1
ATOM 1498 N N . ALA A 1 198 ? 16.578 -6.026 -22.205 1.00 88.12 198 ALA A N 1
ATOM 1499 C CA . ALA A 1 198 ? 17.446 -7.024 -22.832 1.00 88.12 198 ALA A CA 1
ATOM 1500 C C . ALA A 1 198 ? 17.512 -6.845 -24.361 1.00 88.12 198 ALA A C 1
ATOM 1502 O O . ALA A 1 198 ? 18.598 -6.867 -24.951 1.00 88.12 198 ALA A O 1
ATOM 1503 N N . VAL A 1 199 ? 16.366 -6.590 -25.002 1.00 84.44 199 VAL A N 1
ATOM 1504 C CA . VAL A 1 199 ? 16.282 -6.296 -26.441 1.00 84.44 199 VAL A CA 1
ATOM 1505 C C . VAL A 1 199 ? 17.073 -5.030 -26.797 1.00 84.44 199 VAL A C 1
ATOM 1507 O O . VAL A 1 199 ? 17.782 -5.027 -27.806 1.00 84.44 199 VAL A O 1
ATOM 1510 N N . LEU A 1 200 ? 17.034 -3.986 -25.959 1.00 80.56 200 LEU A N 1
ATOM 1511 C CA . LEU A 1 200 ? 17.840 -2.771 -26.147 1.00 80.56 200 LEU A CA 1
ATOM 1512 C C . LEU A 1 200 ? 19.348 -3.055 -26.074 1.00 80.56 200 LEU A C 1
ATOM 1514 O O . LEU A 1 200 ? 20.089 -2.576 -26.935 1.00 80.56 200 LEU A O 1
ATOM 1518 N N . LEU A 1 201 ? 19.810 -3.866 -25.113 1.00 83.00 201 LEU A N 1
ATOM 1519 C CA . LEU A 1 201 ? 21.229 -4.244 -24.994 1.00 83.00 201 LEU A CA 1
ATOM 1520 C C . LEU A 1 201 ? 21.722 -5.012 -26.229 1.00 83.00 201 LEU A C 1
ATOM 1522 O O . LEU A 1 201 ? 22.757 -4.669 -26.809 1.00 83.00 201 LEU A O 1
ATOM 1526 N N . VAL A 1 202 ? 20.951 -6.004 -26.689 1.00 85.31 202 VAL A N 1
ATOM 1527 C CA . VAL A 1 202 ? 21.241 -6.741 -27.935 1.00 85.31 202 VAL A CA 1
ATOM 1528 C C . VAL A 1 202 ? 21.229 -5.794 -29.137 1.00 85.31 202 VAL A C 1
ATOM 1530 O O . VAL A 1 202 ? 22.034 -5.918 -30.066 1.00 85.31 202 VAL A O 1
ATOM 1533 N N . GLY A 1 203 ? 20.340 -4.808 -29.107 1.00 78.06 203 GLY A N 1
ATOM 1534 C CA . GLY A 1 203 ? 20.206 -3.804 -30.138 1.00 78.06 203 GLY A CA 1
ATOM 1535 C C . GLY A 1 203 ? 21.401 -2.885 -30.312 1.00 78.06 203 GLY A C 1
ATOM 1536 O O . GLY A 1 203 ? 21.836 -2.640 -31.443 1.00 78.06 203 GLY A O 1
ATOM 1537 N N . VAL A 1 204 ? 21.977 -2.438 -29.197 1.00 76.00 204 VAL A N 1
ATOM 1538 C CA . VAL A 1 204 ? 23.230 -1.672 -29.182 1.00 76.00 204 VAL A CA 1
ATOM 1539 C C . VAL A 1 204 ? 24.371 -2.490 -29.801 1.00 76.00 204 VAL A C 1
ATOM 1541 O O . VAL A 1 204 ? 25.180 -1.930 -30.546 1.00 76.00 204 VAL A O 1
ATOM 1544 N N . ALA A 1 205 ? 24.392 -3.810 -29.582 1.00 79.50 205 ALA A N 1
ATOM 1545 C CA . ALA A 1 205 ? 25.416 -4.703 -30.126 1.00 79.50 205 ALA A CA 1
ATOM 1546 C C . ALA A 1 205 ? 25.275 -4.976 -31.641 1.00 79.50 205 ALA A C 1
ATOM 1548 O O . ALA A 1 205 ? 26.279 -5.113 -32.337 1.00 79.50 205 ALA A O 1
ATOM 1549 N N . ARG A 1 206 ? 24.050 -5.043 -32.186 1.00 80.31 206 ARG A N 1
ATOM 1550 C CA . ARG A 1 206 ? 23.788 -5.524 -33.565 1.00 80.31 206 ARG A CA 1
ATOM 1551 C C . ARG A 1 206 ? 23.910 -4.482 -34.693 1.00 80.31 206 ARG A C 1
ATOM 1553 O O . ARG A 1 206 ? 23.776 -4.848 -35.855 1.00 80.31 206 ARG A O 1
ATOM 1560 N N . HIS A 1 207 ? 24.172 -3.206 -34.399 1.00 68.81 207 HIS A N 1
ATOM 1561 C CA . HIS A 1 207 ? 24.515 -2.149 -35.380 1.00 68.81 207 HIS A CA 1
ATOM 1562 C C . HIS A 1 207 ? 23.555 -1.946 -36.592 1.00 68.81 207 HIS A C 1
ATOM 1564 O O . HIS A 1 207 ? 23.944 -1.359 -37.606 1.00 68.81 207 HIS A O 1
ATOM 1570 N N . SER A 1 208 ? 22.294 -2.390 -36.523 1.00 72.38 208 SER A N 1
ATOM 1571 C CA . SER A 1 208 ? 21.345 -2.309 -37.650 1.00 72.38 208 SER A CA 1
ATOM 1572 C C . SER A 1 208 ? 20.485 -1.037 -37.625 1.00 72.38 208 SER A C 1
ATOM 1574 O O . SER A 1 208 ? 19.944 -0.659 -36.589 1.00 72.38 208 SER A O 1
ATOM 1576 N N . ARG A 1 209 ? 20.309 -0.387 -38.788 1.00 70.50 209 ARG A N 1
ATOM 1577 C CA . ARG A 1 209 ? 19.534 0.865 -38.932 1.00 70.50 209 ARG A CA 1
ATOM 1578 C C . ARG A 1 209 ? 18.034 0.688 -38.676 1.00 70.50 209 ARG A C 1
ATOM 1580 O O . ARG A 1 209 ? 17.456 1.515 -37.982 1.00 70.50 209 ARG A O 1
ATOM 1587 N N . CYS A 1 210 ? 17.418 -0.382 -39.187 1.00 68.25 210 CYS A N 1
ATOM 1588 C CA . CYS A 1 210 ? 16.003 -0.676 -38.906 1.00 68.25 210 CYS A CA 1
ATOM 1589 C C . CYS A 1 210 ? 15.790 -1.041 -37.434 1.00 68.25 210 CYS A C 1
ATOM 1591 O O . CYS A 1 210 ? 14.798 -0.650 -36.826 1.00 68.25 210 CYS A O 1
ATOM 1593 N N . ALA A 1 211 ? 16.767 -1.728 -36.841 1.00 67.44 211 ALA A N 1
ATOM 1594 C CA . ALA A 1 211 ? 16.718 -2.095 -35.439 1.00 67.44 211 ALA A CA 1
ATOM 1595 C C . ALA A 1 211 ? 16.738 -0.846 -34.534 1.00 67.44 211 ALA A C 1
ATOM 1597 O O . ALA A 1 211 ? 15.976 -0.778 -33.582 1.00 67.44 211 ALA A O 1
ATOM 1598 N N . LEU A 1 212 ? 17.493 0.204 -34.889 1.00 66.88 212 LEU A N 1
ATOM 1599 C CA . LEU A 1 212 ? 17.533 1.469 -34.135 1.00 66.88 212 LEU A CA 1
ATOM 1600 C C . LEU A 1 212 ? 16.181 2.193 -34.022 1.00 66.88 212 LEU A C 1
ATOM 1602 O O . LEU A 1 212 ? 15.954 2.863 -33.017 1.00 66.88 212 LEU A O 1
ATOM 1606 N N . ILE A 1 213 ? 15.305 2.083 -35.026 1.00 73.06 213 ILE A N 1
ATOM 1607 C CA . ILE A 1 213 ? 13.965 2.692 -34.980 1.00 73.06 213 ILE A CA 1
ATOM 1608 C C . ILE A 1 213 ? 13.080 1.911 -34.006 1.00 73.06 213 ILE A C 1
ATOM 1610 O O . ILE A 1 213 ? 12.496 2.504 -33.102 1.00 73.06 213 ILE A O 1
ATOM 1614 N N . LEU A 1 214 ? 13.049 0.580 -34.135 1.00 73.81 214 LEU A N 1
ATOM 1615 C CA . LEU A 1 214 ? 12.315 -0.294 -33.216 1.00 73.81 214 LEU A CA 1
ATOM 1616 C C . LEU A 1 214 ? 12.818 -0.147 -31.771 1.00 73.81 214 LEU A C 1
ATOM 1618 O O . LEU A 1 214 ? 12.010 -0.006 -30.859 1.00 73.81 214 LEU A O 1
ATOM 1622 N N . PHE A 1 215 ? 14.134 -0.058 -31.556 1.00 74.19 215 PHE A N 1
ATOM 1623 C CA . PHE A 1 215 ? 14.713 0.195 -30.231 1.00 74.19 215 PHE A CA 1
ATOM 1624 C C . PHE A 1 215 ? 14.331 1.555 -29.662 1.00 74.19 215 PHE A C 1
ATOM 1626 O O . PHE A 1 215 ? 14.133 1.667 -28.458 1.00 74.19 215 PHE A O 1
ATOM 1633 N N . SER A 1 216 ? 14.191 2.583 -30.500 1.00 74.81 216 SER A N 1
ATOM 1634 C CA . SER A 1 216 ? 13.745 3.892 -30.025 1.00 74.81 216 SER A CA 1
ATOM 1635 C C . SER A 1 216 ? 12.311 3.842 -29.496 1.00 74.81 216 SER A C 1
ATOM 1637 O O . SER A 1 216 ? 12.026 4.464 -28.478 1.00 74.81 216 SER A O 1
ATOM 1639 N N . VAL A 1 217 ? 11.423 3.096 -30.160 1.00 77.88 217 VAL A N 1
ATOM 1640 C CA . VAL A 1 217 ? 10.026 2.934 -29.725 1.00 77.88 217 VAL A CA 1
ATOM 1641 C C . VAL A 1 217 ? 9.944 2.051 -28.478 1.00 77.88 217 VAL A C 1
ATOM 1643 O O . VAL A 1 217 ? 9.315 2.433 -27.497 1.00 77.88 217 VAL A O 1
ATOM 1646 N N . CYS A 1 218 ? 10.629 0.906 -28.468 1.00 78.31 218 CYS A N 1
ATOM 1647 C CA . CYS A 1 218 ? 10.667 0.014 -27.307 1.00 78.31 218 CYS A CA 1
ATOM 1648 C C . CYS A 1 218 ? 11.287 0.687 -26.074 1.00 78.31 218 CYS A C 1
ATOM 1650 O O . CYS A 1 218 ? 10.763 0.547 -24.973 1.00 78.31 218 CYS A O 1
ATOM 1652 N N . GLY A 1 219 ? 12.372 1.444 -26.255 1.00 76.19 219 GLY A N 1
ATOM 1653 C CA . GLY A 1 219 ? 13.017 2.191 -25.176 1.00 76.19 219 GLY A CA 1
ATOM 1654 C C . GLY A 1 219 ? 12.146 3.320 -24.640 1.00 76.19 219 GLY A C 1
ATOM 1655 O O . GLY A 1 219 ? 12.105 3.524 -23.431 1.00 76.19 219 GLY A O 1
ATOM 1656 N N . LEU A 1 220 ? 11.391 3.996 -25.510 1.00 78.88 220 LEU A N 1
ATOM 1657 C CA . LEU A 1 220 ? 10.405 4.988 -25.093 1.00 78.88 220 LEU A CA 1
ATOM 1658 C C . LEU A 1 220 ? 9.330 4.363 -24.199 1.00 78.88 220 LEU A C 1
ATOM 1660 O O . LEU A 1 220 ? 9.107 4.848 -23.093 1.00 78.88 220 LEU A O 1
ATOM 1664 N N . LEU A 1 221 ? 8.716 3.265 -24.651 1.00 81.38 221 LEU A N 1
ATOM 1665 C CA . LEU A 1 221 ? 7.692 2.557 -23.881 1.00 81.38 221 LEU A CA 1
ATOM 1666 C C . LEU A 1 221 ? 8.239 2.083 -22.530 1.00 81.38 221 LEU A C 1
ATOM 1668 O O . LEU A 1 221 ? 7.595 2.302 -21.504 1.00 81.38 221 LEU A O 1
ATOM 1672 N N . ALA A 1 222 ? 9.451 1.521 -22.519 1.00 82.00 222 ALA A N 1
ATOM 1673 C CA . ALA A 1 222 ? 10.097 1.070 -21.294 1.00 82.00 222 ALA A CA 1
ATOM 1674 C C . ALA A 1 222 ? 10.316 2.220 -20.298 1.00 82.00 222 ALA A C 1
ATOM 1676 O O . ALA A 1 222 ? 9.866 2.134 -19.159 1.00 82.00 222 ALA A O 1
ATOM 1677 N N . VAL A 1 223 ? 10.917 3.330 -20.740 1.00 80.12 223 VAL A N 1
ATOM 1678 C CA . VAL A 1 223 ? 11.174 4.505 -19.889 1.00 80.12 223 VAL A CA 1
ATOM 1679 C C . VAL A 1 223 ? 9.872 5.118 -19.374 1.00 80.12 223 VAL A C 1
ATOM 1681 O O . VAL A 1 223 ? 9.777 5.433 -18.188 1.00 80.12 223 VAL A O 1
ATOM 1684 N N . THR A 1 224 ? 8.846 5.248 -20.222 1.00 83.06 224 THR A N 1
ATOM 1685 C CA . THR A 1 224 ? 7.536 5.756 -19.780 1.00 83.06 224 THR A CA 1
ATOM 1686 C C . THR A 1 224 ? 6.891 4.849 -18.740 1.00 83.06 224 THR A C 1
ATOM 1688 O O . THR A 1 224 ? 6.429 5.343 -17.715 1.00 83.06 224 THR A O 1
ATOM 1691 N N . GLY A 1 225 ? 6.913 3.530 -18.955 1.00 80.94 225 GLY A N 1
ATOM 1692 C CA . GLY A 1 225 ? 6.374 2.561 -18.006 1.00 80.94 225 GLY A CA 1
ATOM 1693 C C . GLY A 1 225 ? 7.111 2.598 -16.669 1.00 80.94 225 GLY A C 1
ATOM 1694 O O . GLY A 1 225 ? 6.466 2.637 -15.624 1.00 80.94 225 GLY A O 1
ATOM 1695 N N . SER A 1 226 ? 8.446 2.667 -16.690 1.00 82.69 226 SER A N 1
ATOM 1696 C CA . SER A 1 226 ? 9.263 2.770 -15.477 1.00 82.69 226 SER A CA 1
ATOM 1697 C C . SER A 1 226 ? 8.934 4.021 -14.664 1.00 82.69 226 SER A C 1
ATOM 1699 O O . SER A 1 226 ? 8.680 3.905 -13.470 1.00 82.69 226 SER A O 1
ATOM 1701 N N . TRP A 1 227 ? 8.875 5.200 -15.290 1.00 86.25 227 TRP A N 1
ATOM 1702 C CA . TRP A 1 227 ? 8.564 6.440 -14.570 1.00 86.25 227 TRP A CA 1
ATOM 1703 C C . TRP A 1 227 ? 7.132 6.486 -14.037 1.00 86.25 227 TRP A C 1
ATOM 1705 O O . TRP A 1 227 ? 6.922 6.963 -12.923 1.00 86.25 227 TRP A O 1
ATOM 1715 N N . LEU A 1 228 ? 6.157 5.976 -14.799 1.00 85.19 228 LEU A N 1
ATOM 1716 C CA . LEU A 1 228 ? 4.772 5.874 -14.334 1.00 85.19 228 LEU A CA 1
ATOM 1717 C C . LEU A 1 228 ? 4.670 4.960 -13.111 1.00 85.19 228 LEU A C 1
ATOM 1719 O O . LEU A 1 228 ? 4.074 5.348 -12.107 1.00 85.19 228 LEU A O 1
ATOM 1723 N N . MET A 1 229 ? 5.302 3.785 -13.165 1.00 83.25 229 MET A N 1
ATOM 1724 C CA . MET A 1 229 ? 5.342 2.860 -12.032 1.00 83.25 229 MET A CA 1
ATOM 1725 C C . MET A 1 229 ? 6.046 3.493 -10.831 1.00 83.25 229 MET A C 1
ATOM 1727 O O . MET A 1 229 ? 5.487 3.489 -9.738 1.00 83.25 229 MET A O 1
ATOM 1731 N N . SER A 1 230 ? 7.218 4.106 -11.017 1.00 85.12 230 SER A N 1
ATOM 1732 C CA . SER A 1 230 ? 7.918 4.816 -9.939 1.00 85.12 230 SER A CA 1
ATOM 1733 C C . SER A 1 230 ? 7.066 5.924 -9.316 1.00 85.12 230 SER A C 1
ATOM 1735 O O . SER A 1 230 ? 7.093 6.079 -8.100 1.00 85.12 230 SER A O 1
ATOM 1737 N N . GLY A 1 231 ? 6.287 6.657 -10.117 1.00 86.69 231 GLY A N 1
ATOM 1738 C CA . GLY A 1 231 ? 5.331 7.653 -9.630 1.00 86.69 231 GLY A CA 1
ATOM 1739 C C . GLY A 1 231 ? 4.266 7.047 -8.725 1.00 86.69 231 GLY A C 1
ATOM 1740 O O . GLY A 1 231 ? 4.109 7.484 -7.588 1.00 86.69 231 GLY A O 1
ATOM 1741 N N . ILE A 1 232 ? 3.587 6.004 -9.205 1.00 85.31 232 ILE A N 1
ATOM 1742 C CA . ILE A 1 232 ? 2.531 5.321 -8.447 1.00 85.31 232 ILE A CA 1
ATOM 1743 C C . ILE A 1 232 ? 3.094 4.754 -7.140 1.00 85.31 232 ILE A C 1
ATOM 1745 O O . ILE A 1 232 ? 2.560 5.048 -6.075 1.00 85.31 232 ILE A O 1
ATOM 1749 N N . TYR A 1 233 ? 4.200 4.006 -7.197 1.00 84.50 233 TYR A N 1
ATOM 1750 C CA . TYR A 1 233 ? 4.799 3.402 -6.005 1.00 84.50 233 TYR A CA 1
ATOM 1751 C C . TYR A 1 233 ? 5.287 4.437 -4.999 1.00 84.50 233 TYR A C 1
ATOM 1753 O O . TYR A 1 233 ? 5.047 4.271 -3.808 1.00 84.50 233 TYR A O 1
ATOM 1761 N N . LEU A 1 234 ? 5.938 5.513 -5.449 1.00 86.06 234 LEU A N 1
ATOM 1762 C CA . LEU A 1 234 ? 6.400 6.562 -4.544 1.00 86.06 234 LEU A CA 1
ATOM 1763 C C . LEU A 1 234 ? 5.217 7.241 -3.850 1.00 86.06 234 LEU A C 1
ATOM 1765 O O . LEU A 1 234 ? 5.227 7.383 -2.630 1.00 86.06 234 LEU A O 1
ATOM 1769 N N . SER A 1 235 ? 4.179 7.610 -4.602 1.00 86.00 235 SER A N 1
ATOM 1770 C CA . SER A 1 235 ? 2.976 8.220 -4.033 1.00 86.00 235 SER A CA 1
ATOM 1771 C C . SER A 1 235 ? 2.265 7.287 -3.055 1.00 86.00 235 SER A C 1
ATOM 1773 O O . SER A 1 235 ? 1.877 7.729 -1.977 1.00 86.00 235 SER A O 1
ATOM 1775 N N . THR A 1 236 ? 2.124 5.999 -3.383 1.00 83.88 236 THR A N 1
ATOM 1776 C CA . THR A 1 236 ? 1.515 5.021 -2.472 1.00 83.88 236 THR A CA 1
ATOM 1777 C C . THR A 1 236 ? 2.353 4.829 -1.210 1.00 83.88 236 THR A C 1
ATOM 1779 O O . THR A 1 236 ? 1.792 4.852 -0.119 1.00 83.88 236 THR A O 1
ATOM 1782 N N . SER A 1 237 ? 3.677 4.703 -1.321 1.00 84.50 237 SER A N 1
ATOM 1783 C CA . SER A 1 237 ? 4.558 4.540 -0.158 1.00 84.50 237 SER A CA 1
ATOM 1784 C C . SER A 1 237 ? 4.517 5.745 0.777 1.00 84.50 237 SER A C 1
ATOM 1786 O O . SER A 1 237 ? 4.478 5.563 1.990 1.00 84.50 237 SER A O 1
ATOM 1788 N N . VAL A 1 238 ? 4.483 6.967 0.235 1.00 85.88 238 VAL A N 1
ATOM 1789 C CA . VAL A 1 238 ? 4.347 8.180 1.055 1.00 85.88 238 VAL A CA 1
ATOM 1790 C C . VAL A 1 238 ? 2.972 8.217 1.719 1.00 85.88 238 VAL A C 1
ATOM 1792 O O . VAL A 1 238 ? 2.898 8.411 2.924 1.00 85.88 238 VAL A O 1
ATOM 1795 N N . ALA A 1 239 ? 1.894 7.930 0.981 1.00 83.62 239 ALA A N 1
ATOM 1796 C CA . ALA A 1 239 ? 0.543 7.918 1.544 1.00 83.62 239 ALA A CA 1
ATOM 1797 C C . ALA A 1 239 ? 0.383 6.893 2.682 1.00 83.62 239 ALA A C 1
ATOM 1799 O O . ALA A 1 239 ? -0.223 7.190 3.710 1.00 83.62 239 ALA A O 1
ATOM 1800 N N . VAL A 1 240 ? 0.934 5.687 2.513 1.00 82.69 240 VAL A N 1
ATOM 1801 C CA . VAL A 1 240 ? 0.907 4.639 3.546 1.00 82.69 240 VAL A CA 1
ATOM 1802 C C . VAL A 1 240 ? 1.827 4.994 4.715 1.00 82.69 240 VAL A C 1
ATOM 1804 O O . VAL A 1 240 ? 1.461 4.762 5.865 1.00 82.69 240 VAL A O 1
ATOM 1807 N N . GLY A 1 241 ? 2.995 5.583 4.447 1.00 84.56 241 GLY A N 1
ATOM 1808 C CA . GLY A 1 241 ? 3.908 6.067 5.483 1.00 84.56 241 GLY A CA 1
ATOM 1809 C C . GLY A 1 241 ? 3.276 7.156 6.349 1.00 84.56 241 GLY A C 1
ATOM 1810 O O . GLY A 1 241 ? 3.351 7.082 7.574 1.00 84.56 241 GLY A O 1
ATOM 1811 N N . ASP A 1 242 ? 2.581 8.107 5.727 1.00 82.69 242 ASP A N 1
ATOM 1812 C CA . ASP A 1 242 ? 1.849 9.165 6.425 1.00 82.69 242 ASP A CA 1
ATOM 1813 C C . ASP A 1 242 ? 0.729 8.578 7.292 1.00 82.69 242 ASP A C 1
ATOM 1815 O O . ASP A 1 242 ? 0.613 8.929 8.466 1.00 82.69 242 ASP A O 1
ATOM 1819 N N . LEU A 1 243 ? -0.036 7.619 6.754 1.00 82.12 243 LEU A N 1
ATOM 1820 C CA . LEU A 1 243 ? -1.063 6.901 7.513 1.00 82.12 243 LEU A CA 1
ATOM 1821 C C . LEU A 1 243 ? -0.473 6.135 8.709 1.00 82.12 243 LEU A C 1
ATOM 1823 O O . LEU A 1 243 ? -1.107 6.049 9.757 1.00 82.12 243 LEU A O 1
ATOM 1827 N N . CYS A 1 244 ? 0.731 5.580 8.563 1.00 83.38 244 CYS A N 1
ATOM 1828 C CA . CYS A 1 244 ? 1.420 4.873 9.640 1.00 83.38 244 CYS A CA 1
ATOM 1829 C C . CYS A 1 244 ? 1.940 5.825 10.728 1.00 83.38 244 CYS A C 1
ATOM 1831 O O . CYS A 1 244 ? 1.992 5.440 11.895 1.00 83.38 244 CYS A O 1
ATOM 1833 N N . ASN A 1 245 ? 2.350 7.039 10.357 1.00 83.88 245 ASN A N 1
ATOM 1834 C CA . ASN A 1 245 ? 2.910 8.013 11.290 1.00 83.88 245 ASN A CA 1
ATOM 1835 C C . ASN A 1 245 ? 1.830 8.791 12.060 1.00 83.88 245 ASN A C 1
ATOM 1837 O O . ASN A 1 245 ? 1.994 9.028 13.254 1.00 83.88 245 ASN A O 1
ATOM 1841 N N . ASP A 1 246 ? 0.739 9.184 11.398 1.00 81.62 246 ASP A N 1
ATOM 1842 C CA . ASP A 1 246 ? -0.396 9.869 12.030 1.00 81.62 246 ASP A CA 1
ATOM 1843 C C . ASP A 1 246 ? -1.736 9.289 11.532 1.00 81.62 246 ASP A C 1
ATOM 1845 O O . ASP A 1 246 ? -2.347 9.808 10.591 1.00 81.62 246 ASP A O 1
ATOM 1849 N N . PRO A 1 247 ? -2.223 8.196 12.151 1.00 82.12 247 PRO A N 1
ATOM 1850 C CA . PRO A 1 247 ? -3.466 7.546 11.744 1.00 82.12 247 PRO A CA 1
ATOM 1851 C C . PRO A 1 247 ? -4.726 8.268 12.246 1.00 82.12 247 PRO A C 1
ATOM 1853 O O . PRO A 1 247 ? -5.838 7.863 11.897 1.00 82.12 247 PRO A O 1
ATOM 1856 N N . ALA A 1 248 ? -4.590 9.297 13.091 1.00 80.88 248 ALA A N 1
ATOM 1857 C CA . ALA A 1 248 ? -5.699 9.846 13.866 1.00 80.88 248 ALA A CA 1
ATOM 1858 C C . ALA A 1 248 ? -6.824 10.407 12.979 1.00 80.88 248 ALA A C 1
ATOM 1860 O O . ALA A 1 248 ? -7.992 10.075 13.182 1.00 80.88 248 ALA A O 1
ATOM 1861 N N . ASP A 1 249 ? -6.486 11.197 11.954 1.00 75.19 249 ASP A N 1
ATOM 1862 C CA . ASP A 1 249 ? -7.488 11.813 11.068 1.00 75.19 249 ASP A CA 1
ATOM 1863 C C . ASP A 1 249 ? -8.256 10.748 10.262 1.00 75.19 249 ASP A C 1
ATOM 1865 O O . ASP A 1 249 ? -9.476 10.836 10.115 1.00 75.19 249 ASP A O 1
ATOM 1869 N N . PHE A 1 250 ? -7.571 9.694 9.801 1.00 76.56 250 PHE A N 1
ATOM 1870 C CA . PHE A 1 250 ? -8.200 8.576 9.087 1.00 76.56 250 PHE A CA 1
ATOM 1871 C C . PHE A 1 250 ? -9.153 7.788 9.993 1.00 76.56 250 PHE A C 1
ATOM 1873 O O . PHE A 1 250 ? -10.294 7.513 9.614 1.00 76.56 250 PHE A O 1
ATOM 1880 N N . LEU A 1 251 ? -8.709 7.465 11.209 1.00 78.44 251 LEU A N 1
ATOM 1881 C CA . LEU A 1 251 ? -9.508 6.713 12.173 1.00 78.44 251 LEU A CA 1
ATOM 1882 C C . LEU A 1 251 ? -10.763 7.483 12.597 1.00 78.44 251 LEU A C 1
ATOM 1884 O O . LEU A 1 251 ? -11.827 6.876 12.683 1.00 78.44 251 LEU A O 1
ATOM 1888 N N . VAL A 1 252 ? -10.678 8.804 12.788 1.00 78.44 252 VAL A N 1
ATOM 1889 C CA . VAL A 1 252 ? -11.844 9.644 13.126 1.00 78.44 252 VAL A CA 1
ATOM 1890 C C . VAL A 1 252 ? -12.894 9.637 12.011 1.00 78.44 252 VAL A C 1
ATOM 1892 O O . VAL A 1 252 ? -14.084 9.619 12.308 1.00 78.44 252 VAL A O 1
ATOM 1895 N N . HIS A 1 253 ? -12.485 9.607 10.738 1.00 76.00 253 HIS A N 1
ATOM 1896 C CA . HIS A 1 253 ? -13.433 9.560 9.615 1.00 76.00 253 HIS A CA 1
ATOM 1897 C C . HIS A 1 253 ? -14.063 8.178 9.422 1.00 76.00 253 HIS A C 1
ATOM 1899 O O . HIS A 1 253 ? -15.191 8.083 8.942 1.00 76.00 253 HIS A O 1
ATOM 1905 N N . GLN A 1 254 ? -13.337 7.113 9.765 1.00 72.62 254 GLN A N 1
ATOM 1906 C CA . GLN A 1 254 ? -13.812 5.740 9.603 1.00 72.62 254 GLN A CA 1
ATOM 1907 C C . GLN A 1 254 ? -14.595 5.232 10.825 1.00 72.62 254 GLN A C 1
ATOM 1909 O O . GLN A 1 254 ? -15.325 4.241 10.718 1.00 72.62 254 GLN A O 1
ATOM 1914 N N . ALA A 1 255 ? -14.438 5.877 11.982 1.00 69.94 255 ALA A N 1
ATOM 1915 C CA . ALA A 1 255 ? -15.096 5.481 13.215 1.00 69.94 255 ALA A CA 1
ATOM 1916 C C . ALA A 1 255 ? -16.628 5.617 13.118 1.00 69.94 255 ALA A C 1
ATOM 1918 O O . ALA A 1 255 ? -17.145 6.546 12.494 1.00 69.94 255 ALA A O 1
ATOM 1919 N N . PRO A 1 256 ? -17.384 4.703 13.750 1.00 69.31 256 PRO A N 1
ATOM 1920 C CA . PRO A 1 256 ? -18.832 4.831 13.835 1.00 69.31 256 PRO A CA 1
ATOM 1921 C C . PRO A 1 256 ? -19.219 6.085 14.633 1.00 69.31 256 PRO A C 1
ATOM 1923 O O . PRO A 1 256 ? -18.599 6.387 15.648 1.00 69.31 256 PRO A O 1
ATOM 1926 N N . ASN A 1 257 ? -20.303 6.758 14.227 1.00 67.50 257 ASN A N 1
ATOM 1927 C CA . ASN A 1 257 ? -20.806 7.995 14.855 1.00 67.50 257 ASN A CA 1
ATOM 1928 C C . ASN A 1 257 ? -21.111 7.872 16.364 1.00 67.50 257 ASN A C 1
ATOM 1930 O O . ASN A 1 257 ? -21.218 8.876 17.058 1.00 67.50 257 ASN A O 1
ATOM 1934 N N . GLU A 1 258 ? -21.272 6.647 16.867 1.00 67.25 258 GLU A N 1
ATOM 1935 C CA . GLU A 1 258 ? -21.495 6.339 18.284 1.00 67.25 258 GLU A CA 1
ATOM 1936 C C . GLU A 1 258 ? -20.223 6.499 19.142 1.00 67.25 258 GLU A C 1
ATOM 1938 O O . GLU A 1 258 ? -20.313 6.491 20.369 1.00 67.25 258 GLU A O 1
ATOM 1943 N N . LEU A 1 259 ? -19.040 6.614 18.524 1.00 68.62 259 LEU A N 1
ATOM 1944 C CA . LEU A 1 259 ? -17.762 6.785 19.213 1.00 68.62 259 LEU A CA 1
ATOM 1945 C C . LEU A 1 259 ? -17.316 8.261 19.141 1.00 68.62 259 LEU A C 1
ATOM 1947 O O . LEU A 1 259 ? -17.022 8.752 18.051 1.00 68.62 259 LEU A O 1
ATOM 1951 N N . PRO A 1 260 ? -17.236 8.986 20.274 1.00 74.75 260 PRO A N 1
ATOM 1952 C CA . PRO A 1 260 ? -16.774 10.370 20.285 1.00 74.75 260 PRO A CA 1
ATOM 1953 C C . PRO A 1 260 ? -15.345 10.498 19.743 1.00 74.75 260 PRO A C 1
ATOM 1955 O O . PRO A 1 260 ? -14.436 9.794 20.193 1.00 74.75 260 PRO A O 1
ATOM 1958 N N . ALA A 1 261 ? -15.135 11.440 18.821 1.00 74.56 261 ALA A N 1
ATOM 1959 C CA . ALA A 1 261 ? -13.833 11.676 18.194 1.00 74.56 261 ALA A CA 1
ATOM 1960 C C . ALA A 1 261 ? -12.727 11.996 19.218 1.00 74.56 261 ALA A C 1
ATOM 1962 O O . ALA A 1 261 ? -11.590 11.567 19.044 1.00 74.56 261 ALA A O 1
ATOM 1963 N N . ASP A 1 262 ? -13.071 12.674 20.317 1.00 75.25 262 ASP A N 1
ATOM 1964 C CA . ASP A 1 262 ? -12.133 13.039 21.386 1.00 75.25 262 ASP A CA 1
ATOM 1965 C C . ASP A 1 262 ? -11.547 11.815 22.107 1.00 75.25 262 ASP A C 1
ATOM 1967 O O . ASP A 1 262 ? -10.377 11.811 22.484 1.00 75.25 262 ASP A O 1
ATOM 1971 N N . ILE A 1 263 ? -12.338 10.749 22.262 1.00 77.00 263 ILE A N 1
ATOM 1972 C CA . ILE A 1 263 ? -11.888 9.499 22.891 1.00 77.00 263 ILE A CA 1
ATOM 1973 C C . ILE A 1 263 ? -10.926 8.772 21.952 1.00 77.00 263 ILE A C 1
ATOM 1975 O O . ILE A 1 263 ? -9.902 8.242 22.379 1.00 77.00 263 ILE A O 1
ATOM 1979 N N . LEU A 1 264 ? -11.225 8.779 20.653 1.00 77.00 264 LEU A N 1
ATOM 1980 C CA . LEU A 1 264 ? -10.363 8.169 19.648 1.00 77.00 264 LEU A CA 1
ATOM 1981 C C . LEU A 1 264 ? -9.032 8.926 19.514 1.00 77.00 264 LEU A C 1
ATOM 1983 O O . LEU A 1 264 ? -7.970 8.309 19.441 1.00 77.00 264 LEU A O 1
ATOM 1987 N N . LEU A 1 265 ? -9.078 10.260 19.545 1.00 80.75 265 LEU A N 1
ATOM 1988 C CA . LEU A 1 265 ? -7.893 11.119 19.549 1.00 80.75 265 LEU A CA 1
ATOM 1989 C C . LEU A 1 265 ? -7.036 10.894 20.794 1.00 80.75 265 LEU A C 1
ATOM 1991 O O . LEU A 1 265 ? -5.823 10.756 20.673 1.00 80.75 265 LEU A O 1
ATOM 1995 N N . TYR A 1 266 ? -7.658 10.745 21.963 1.00 77.94 266 TYR A N 1
ATOM 1996 C CA . TYR A 1 266 ? -6.952 10.434 23.205 1.00 77.94 266 TYR A CA 1
ATOM 1997 C C . TYR A 1 266 ? -6.106 9.155 23.097 1.00 77.94 266 TYR A C 1
ATOM 1999 O O . TYR A 1 266 ? -4.928 9.158 23.455 1.00 77.94 266 TYR A O 1
ATOM 2007 N N . TYR A 1 267 ? -6.676 8.074 22.551 1.00 78.88 267 TYR A N 1
ATOM 2008 C CA . TYR A 1 267 ? -5.958 6.804 22.390 1.00 78.88 267 TYR A CA 1
ATOM 2009 C C . TYR A 1 267 ? -4.971 6.789 21.217 1.00 78.88 267 TYR A C 1
ATOM 2011 O O . TYR A 1 267 ? -4.011 6.025 21.257 1.00 78.88 267 TYR A O 1
ATOM 2019 N N . THR A 1 268 ? -5.189 7.598 20.179 1.00 81.88 268 THR A N 1
ATOM 2020 C CA . THR A 1 268 ? -4.304 7.632 18.998 1.00 81.88 268 THR A CA 1
ATOM 2021 C C . THR A 1 268 ? -3.128 8.591 19.164 1.00 81.88 268 THR A C 1
ATOM 2023 O O . THR A 1 268 ? -2.046 8.306 18.662 1.00 81.88 268 THR A O 1
ATOM 2026 N N . GLN A 1 269 ? -3.311 9.696 19.890 1.00 81.81 269 GLN A N 1
ATOM 2027 C CA . GLN A 1 269 ? -2.269 10.695 20.149 1.00 81.81 269 GLN A CA 1
ATOM 2028 C C . GLN A 1 269 ? -1.582 10.505 21.5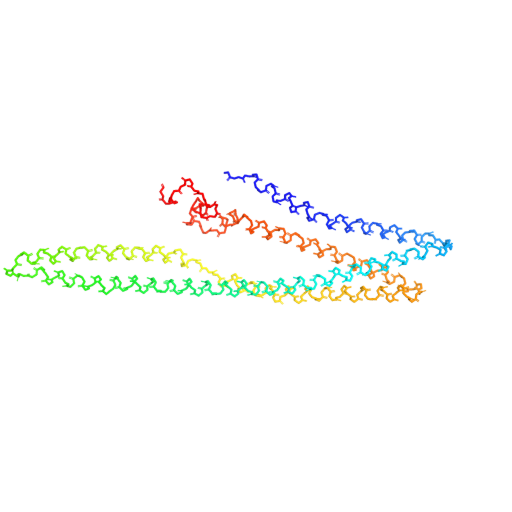07 1.00 81.81 269 GLN A C 1
ATOM 2030 O O . GLN A 1 269 ? -0.602 11.193 21.788 1.00 81.81 269 GLN A O 1
ATOM 2035 N N . CYS A 1 270 ? -2.070 9.569 22.333 1.00 77.00 270 CYS A N 1
ATOM 2036 C CA . CYS A 1 270 ? -1.572 9.313 23.685 1.00 77.00 270 CYS A CA 1
ATOM 2037 C C . CYS A 1 270 ? -1.499 10.603 24.521 1.00 77.00 270 CYS A C 1
ATOM 2039 O O . CYS A 1 270 ? -0.469 10.899 25.129 1.00 77.00 270 CYS A O 1
ATOM 2041 N N . ASP A 1 271 ? -2.579 11.392 24.521 1.00 72.31 271 ASP A N 1
ATOM 2042 C CA . ASP A 1 271 ? -2.616 12.673 25.228 1.00 72.31 271 ASP A CA 1
ATOM 2043 C C . ASP A 1 271 ? -2.546 12.457 26.747 1.00 72.31 271 ASP A C 1
ATOM 2045 O O . ASP A 1 271 ? -3.503 12.033 27.391 1.00 72.31 271 ASP A O 1
ATOM 2049 N N . VAL A 1 272 ? -1.385 12.758 27.325 1.00 73.31 272 VAL A N 1
ATOM 2050 C CA . VAL A 1 272 ? -1.075 12.537 28.746 1.00 73.31 272 VAL A CA 1
ATOM 2051 C C . VAL A 1 272 ? -1.773 13.559 29.659 1.00 73.31 272 VAL A C 1
ATOM 2053 O O . VAL A 1 272 ? -1.727 13.430 30.883 1.00 73.31 272 VAL A O 1
ATOM 2056 N N . SER A 1 273 ? -2.395 14.603 29.095 1.00 71.56 273 SER A N 1
ATOM 2057 C CA . SER A 1 273 ? -3.026 15.680 29.871 1.00 71.56 273 SER A CA 1
ATOM 2058 C C . SER A 1 273 ? -4.359 15.275 30.513 1.00 71.56 273 SER A C 1
ATOM 2060 O O . SER A 1 273 ? -4.751 15.848 31.534 1.00 71.56 273 SER A O 1
ATOM 2062 N N . ARG A 1 274 ? -5.027 14.248 29.974 1.00 67.00 274 ARG A N 1
ATOM 2063 C CA . ARG A 1 274 ? -6.181 13.582 30.592 1.00 67.00 274 ARG A CA 1
ATOM 2064 C C . ARG A 1 274 ? -5.749 12.228 31.148 1.00 67.00 274 ARG A C 1
ATOM 2066 O O . ARG A 1 274 ? -5.001 11.501 30.519 1.00 67.00 274 ARG A O 1
ATOM 2073 N N . SER A 1 275 ? -6.234 11.868 32.333 1.00 72.44 275 SER A N 1
ATOM 2074 C CA . SER A 1 275 ? -6.018 10.534 32.915 1.00 72.44 275 SER A CA 1
ATOM 2075 C C . SER A 1 275 ? -7.104 9.530 32.513 1.00 72.44 275 SER A C 1
ATOM 2077 O O . SER A 1 275 ? -6.882 8.321 32.576 1.00 72.44 275 SER A O 1
ATOM 2079 N N . ASN A 1 276 ? -8.278 10.018 32.101 1.00 65.19 276 ASN A N 1
ATOM 2080 C CA . ASN A 1 276 ? -9.400 9.203 31.657 1.00 65.19 276 ASN A CA 1
ATOM 2081 C C . ASN A 1 276 ? -10.177 9.940 30.541 1.00 65.19 276 ASN A C 1
ATOM 2083 O O . ASN A 1 276 ? -10.587 11.084 30.748 1.00 65.19 276 ASN A O 1
ATOM 2087 N N . PRO A 1 277 ? -10.399 9.314 29.369 1.00 66.88 277 PRO A N 1
ATOM 2088 C CA . PRO A 1 277 ? -11.132 9.931 28.261 1.00 66.88 277 PRO A CA 1
ATOM 2089 C C . PRO A 1 277 ? -12.653 10.004 28.481 1.00 66.88 277 PRO A C 1
ATOM 2091 O O . PRO A 1 277 ? -13.348 10.656 27.706 1.00 66.88 277 PRO A O 1
ATOM 2094 N N . PHE A 1 278 ? -13.174 9.352 29.522 1.00 66.88 278 PHE A N 1
ATOM 2095 C CA . PHE A 1 278 ? -14.599 9.307 29.863 1.00 66.88 278 PHE A CA 1
ATOM 2096 C C . PHE A 1 278 ? -14.996 10.265 31.004 1.00 66.88 278 PHE A C 1
ATOM 2098 O O . PHE A 1 278 ? -16.139 10.224 31.458 1.00 66.88 278 PHE A O 1
ATOM 2105 N N . THR A 1 279 ? -14.068 11.107 31.474 1.00 59.31 279 THR A N 1
ATOM 2106 C CA . THR A 1 279 ? -14.285 12.151 32.502 1.00 59.31 279 THR A CA 1
ATOM 2107 C C . THR A 1 279 ? -13.997 13.543 31.955 1.00 59.31 279 THR A C 1
ATOM 2109 O O . THR A 1 279 ? -14.790 14.457 32.251 1.00 59.31 279 THR A O 1
#

Secondary structure (DSSP, 8-state):
--HHHHHHHHHHHHHHHHHHHHHHHHHHHHHHHHHHHHHH--SPPPHHHHHHHHHHHHHHHHHHHHHHHHHHHHHHHHHHHHHHHHHHHHHHHHHHHHHHHHHHHHHHHIIIIIHHHHHHHHHHHTS--S-HHHHHHHHHHHHHHHHHHHHHHHHHHHHHHHHHT---HHHHHHHHHHHHHHHHHHHHHHHHHHHHHHHHHHHHHH--HHHHHHHHHHHHHHHHHHHHHHHHHHHHHHHHHHHHH--HHHHHHHS-TTS-HHHHHHHHHT-TT-S-TT-

Nearest PDB structures (foldseek):
  6r1j-assembly1_J-2  TM=4.047E-01  e=6.585E-02  Aeromonas hydrophila J-1
  5xg2-assembly1_A  TM=4.915E-01  e=2.863E-01  Pyrococcus yayanosii CH1
  5nnv-assembly1_A  TM=5.131E-01  e=1.935E+00  Bacillus subtilis subsp. subtilis str. 168
  7a0g-assembly1_JJJ  TM=2.891E-01  e=3.317E-01  Serratia marcescens
  2b5u-assembly2_C  TM=4.245E-01  e=6.273E+00  Escherichia coli

Foldseek 3Di:
DDPPLVVVLVVVLVVQLVPLVVVLVVVVVVLVVVVVCVVPDPDDDDPVVVVVVLVVLLVVLVVLLVVLVVLLVVLVVVLVVLVVVLVVLVVVLVVLVVLLVVLVVLLCCLPVPVVVVLVVVVVVLPDDDDDVVVSVVSVVVSVVVNVVSVVSNVVSCVSNVVSVPDDSPVVSVVSVVVSVCVSVVSVVLSVLLNVLSVLLNVLSVPPDPVSVVVNSVSVSVSSSSVSVVVSVVSSVVSVVVSCVVQVLVVCLVVDDPVDDSQQSCCVRVVPPPDPDSVD

Radius of gyration: 34.03 Å; Cα contacts (8 Å, |Δi|>4): 136; chains: 1; bounding box: 72×42×108 Å

Organism: Culex pipiens (NCBI:txid7175)

Mean predicted aligned error: 11.52 Å

pLDDT: mean 81.34, std 11.01, range [36.09, 95.81]

InterPro domains:
  IPR006990 Tweety [PF04906] (9-279)
  IPR006990 Tweety [PTHR12424] (11-278)

Solvent-accessible surface area (backbone atoms only — not comparable to full-atom values): 15434 Å² total; per-residue (Å²): 140,68,79,64,60,60,51,54,52,55,49,49,47,51,54,62,32,42,50,35,52,52,53,42,52,52,52,52,51,54,48,50,54,51,49,51,51,60,74,69,51,88,66,90,73,63,69,68,64,58,52,53,52,50,52,54,52,52,52,53,42,53,52,48,48,51,51,43,51,52,48,53,50,52,52,51,53,50,48,56,54,48,52,51,50,49,51,50,50,52,52,49,46,52,50,54,51,48,50,41,50,54,31,48,52,51,37,47,43,44,58,71,46,50,48,49,54,54,50,56,51,46,60,59,67,72,48,95,70,96,55,66,74,63,49,54,54,51,53,52,52,50,54,53,49,55,51,50,48,52,52,53,36,50,56,28,48,65,59,31,57,68,54,70,75,64,70,59,63,63,59,45,53,52,47,54,58,49,48,68,50,50,55,59,50,51,49,52,52,45,50,52,40,48,53,48,43,51,51,42,57,54,49,70,73,64,77,44,74,73,55,53,55,54,42,53,53,49,51,48,53,40,52,50,50,50,30,53,50,52,22,52,53,51,36,50,51,50,55,52,49,48,44,72,75,57,44,51,70,60,49,57,72,71,48,59,91,90,56,60,57,69,47,54,42,39,71,64,69,62,52,78,91,53,96,54,83,89,115